Protein AF-0000000069440599 (afdb_homodimer)

pLDDT: mean 82.67, std 17.19, range [22.89, 97.19]

Solvent-accessible surface area (backbone atoms only — not comparable to full-atom values): 18060 Å² total; per-residue (Å²): 133,60,64,59,27,26,27,23,30,23,50,52,19,44,49,53,50,48,45,65,25,46,67,61,29,49,51,45,32,55,75,66,57,47,86,89,43,70,44,58,6,48,55,85,87,38,73,23,17,36,31,32,67,44,73,49,61,69,38,61,41,75,77,35,63,69,60,39,36,54,50,41,45,76,71,72,51,61,52,43,79,41,75,41,57,35,65,70,57,50,51,51,49,36,57,49,12,61,73,53,84,70,44,38,71,57,96,90,38,74,52,89,33,58,44,77,41,63,70,41,82,62,44,80,44,71,46,54,39,94,60,22,54,60,53,46,51,51,29,29,52,71,48,64,48,58,60,80,33,45,60,62,58,30,38,64,50,58,52,73,76,62,63,89,112,133,58,64,59,29,26,25,20,31,24,50,53,18,43,50,52,49,48,46,66,26,46,66,63,30,50,52,44,32,56,76,67,56,47,88,90,43,72,45,59,4,49,56,86,87,37,73,23,18,35,31,35,70,44,74,50,60,68,39,61,40,76,77,35,64,70,60,39,36,53,50,41,47,75,73,72,51,62,52,44,78,42,76,40,56,34,65,70,56,50,52,51,47,38,57,50,13,61,72,53,84,68,44,38,72,56,96,92,36,74,51,86,34,58,43,76,40,62,69,41,81,62,44,79,43,71,46,53,40,95,59,22,55,59,53,46,51,51,29,30,52,72,50,62,47,62,60,81,34,44,59,63,60,30,37,65,48,57,55,78,76,64,68,90,115

Secondary structure (DSSP, 8-state):
--HHHHHHHHHHHHHHHHGGGHHHHHHHHHHHPPTT-EEEEEETTEEEEEEEEE-PPEEEEES-HHHHHHHHHHHT--EEEEEEE-HHHHHHHHHHHHHTTT--EETTEE-TTEEEEESS--EEEEEE-TTHHHHHHHHHHTT----SS-HHHHHHHHHTTSS--/--HHHHHHHHHHHHHHHHGGGHHHHHHHHHHHPPTT-EEEEEETTEEEEEEEEE-PPEEEEES-HHHHHHHHHHHT--EEEEEEE-HHHHHHHHHHHHHTTT--EETTEE-TTEEEEESS--EEEEEE-TTHHHHHHHHHHTT----SS-HHHHHHHHGGGS---

Foldseek 3Di:
DDLLVVLVLLLVLLVVLVCPCVVVVVVVCVVVADAPDWDFDDDPRHTDDIDHDDDDDDDDDDPDPVVVQVVCCVPPNPDDDDDDDDPVVVVVQVVVCVVVVNFGDDPRDTDPPDGDDDPDDDDDDRDHDPCSNVVSVVCVVVVLDDSVVDSVVSSVSPPPVPPPD/DDLLVVLVLLLVLLVVLVCPCVVVVVVVCVVVADAPDWDFDDDPRHTDDIDHDDDDDDDDDDPDPVVVQVVCCVPPNPDDDDDDDDPVVVVVQVVVCVVVVNFGDDPRDTDPPDGDDDPDDDDDDRDHDPCSNVVSVVCVVVVLDDSVVDSVVSSVSPPPPPPPD

Radius of gyration: 27.77 Å; Cα contacts (8 Å, |Δi|>4): 603; chains: 2; bounding box: 61×72×43 Å

Sequence (330 aa):
MSETARAAVAYLAALNVLGKAAPAAKEAVKAELVQGDGLAGFIDGHKVGTATWVTSNRVATVADEAGFVQWVKDHCGETEIVEVVREAFRKHLLVNALEQDGQVWLRGEVCPYVVFEQLKEPYVKITPTKDAAEIVSNALASGRLSLDGTVKALESNIIDAEVESMSETARAAVAYLAALNVLGKAAPAAKEAVKAELVQGDGLAGFIDGHKVGTATWVTSNRVATVADEAGFVQWVKDHCGETEIVEVVREAFRKHLLVNALEQDGQVWLRGEVCPYVVFEQLKEPYVKITPTKDAAEIVSNALASGRLSLDGTVKALESNIIDAEVES

Organism: Mycobacteroides abscessus (strain ATCC 19977 / DSM 44196 / CCUG 20993 / CIP 104536 / JCM 13569 / NCTC 13031 / TMC 1543 / L948) (NCBI:txid561007)

Structure (mmCIF, N/CA/C/O backbone):
data_AF-0000000069440599-model_v1
#
loop_
_entity.id
_entity.type
_entity.pdbx_description
1 polymer 'Uncharacterized protein'
#
loop_
_atom_site.group_PDB
_atom_site.id
_atom_site.type_symbol
_atom_site.label_atom_id
_atom_site.label_alt_id
_atom_site.label_comp_id
_atom_site.label_asym_id
_atom_site.label_entity_id
_atom_site.label_seq_id
_atom_site.pdbx_PDB_ins_code
_atom_site.Cartn_x
_atom_site.Cartn_y
_atom_site.Cartn_z
_atom_site.occupancy
_atom_site.B_iso_or_equiv
_atom_site.auth_seq_id
_atom_site.auth_comp_id
_atom_site.auth_asym_id
_atom_site.auth_atom_id
_atom_site.pdbx_PDB_model_num
ATOM 1 N N . MET A 1 1 ? -27.188 10.953 11.188 1 55.91 1 MET A N 1
ATOM 2 C CA . MET A 1 1 ? -25.797 10.969 10.727 1 55.91 1 MET A CA 1
ATOM 3 C C . MET A 1 1 ? -24.922 11.75 11.695 1 55.91 1 MET A C 1
ATOM 5 O O . MET A 1 1 ? -25.281 12.859 12.109 1 55.91 1 MET A O 1
ATOM 9 N N . SER A 1 2 ? -23.922 11.008 12.305 1 74.75 2 SER A N 1
ATOM 10 C CA . SER A 1 2 ? -23.281 11.508 13.516 1 74.75 2 SER A CA 1
ATOM 11 C C . SER A 1 2 ? -22.297 12.641 13.203 1 74.75 2 SER A C 1
ATOM 13 O O . SER A 1 2 ? -21.703 12.664 12.125 1 74.75 2 SER A O 1
ATOM 15 N N . GLU A 1 3 ? -22.531 13.75 13.828 1 79.12 3 GLU A N 1
ATOM 16 C CA . GLU A 1 3 ? -21.609 14.883 13.797 1 79.12 3 GLU A CA 1
ATOM 17 C C . GLU A 1 3 ? -20.156 14.414 13.867 1 79.12 3 GLU A C 1
ATOM 19 O O . GLU A 1 3 ? -19.281 15.008 13.25 1 79.12 3 GLU A O 1
ATOM 24 N N . THR A 1 4 ? -20.062 13.305 14.453 1 81.31 4 THR A N 1
ATOM 25 C CA . THR A 1 4 ? -18.734 12.734 14.602 1 81.31 4 THR A CA 1
ATOM 26 C C . THR A 1 4 ? -18.203 12.258 13.258 1 81.31 4 THR A C 1
ATOM 28 O O . THR A 1 4 ? -17.031 12.492 12.93 1 81.31 4 THR A O 1
ATOM 31 N N . ALA A 1 5 ? -19.016 11.703 12.484 1 86.81 5 ALA A N 1
ATOM 32 C CA . ALA A 1 5 ? -18.578 11.195 11.188 1 86.81 5 ALA A CA 1
ATOM 33 C C . ALA A 1 5 ? -18.281 12.328 10.219 1 86.81 5 ALA A C 1
ATOM 35 O O . ALA A 1 5 ? -17.328 12.25 9.43 1 86.81 5 ALA A O 1
ATOM 36 N N . ARG A 1 6 ? -19 13.352 10.297 1 86.81 6 ARG A N 1
ATOM 37 C CA . ARG A 1 6 ? -18.766 14.5 9.43 1 86.81 6 ARG A CA 1
ATOM 38 C C . ARG A 1 6 ? -17.453 15.203 9.789 1 86.81 6 ARG A C 1
ATOM 40 O O . ARG A 1 6 ? -16.734 15.672 8.914 1 86.81 6 ARG A O 1
ATOM 47 N N . ALA A 1 7 ? -17.203 15.242 11.039 1 87.19 7 ALA A N 1
ATOM 48 C CA . ALA A 1 7 ? -15.945 15.812 11.5 1 87.19 7 ALA A CA 1
ATOM 49 C C . ALA A 1 7 ? -14.758 14.961 11.047 1 87.19 7 ALA A C 1
ATOM 51 O O . ALA A 1 7 ? -13.703 15.492 10.695 1 87.19 7 ALA A O 1
ATOM 52 N N . ALA A 1 8 ? -15.047 13.688 11.047 1 88.75 8 ALA A N 1
ATOM 53 C CA . ALA A 1 8 ? -14 12.781 10.594 1 88.75 8 ALA A CA 1
ATOM 54 C C . ALA A 1 8 ? -13.703 12.977 9.109 1 88.75 8 ALA A C 1
ATOM 56 O O . ALA A 1 8 ? -12.547 12.945 8.695 1 88.75 8 ALA A O 1
ATOM 57 N N . VAL A 1 9 ? -14.719 13.211 8.328 1 90.56 9 VAL A N 1
ATOM 58 C CA . VAL A 1 9 ? -14.523 13.461 6.902 1 90.56 9 VAL A CA 1
ATOM 59 C C . VAL A 1 9 ? -13.727 14.75 6.707 1 90.56 9 VAL A C 1
ATOM 61 O O . VAL A 1 9 ? -12.812 14.805 5.883 1 90.56 9 VAL A O 1
ATOM 64 N N . ALA A 1 10 ? -14.047 15.75 7.453 1 89.88 10 ALA A N 1
ATOM 65 C CA . ALA A 1 10 ? -13.336 17.031 7.367 1 89.88 10 ALA A CA 1
ATOM 66 C C . ALA A 1 10 ? -11.859 16.859 7.73 1 89.88 10 ALA A C 1
ATOM 68 O O . ALA A 1 10 ? -10.984 17.406 7.062 1 89.88 10 ALA A O 1
ATOM 69 N N . TYR A 1 11 ? -11.617 16.109 8.742 1 87.25 11 TYR A N 1
ATOM 70 C CA . TYR A 1 11 ? -10.258 15.805 9.188 1 87.25 11 TYR A CA 1
ATOM 71 C C . TYR A 1 11 ? -9.477 15.094 8.094 1 87.25 11 TYR A C 1
ATOM 73 O O . TYR A 1 11 ? -8.367 15.508 7.742 1 87.25 11 TYR A O 1
ATOM 81 N N . LEU A 1 12 ? -10.07 14.094 7.52 1 91.62 12 LEU A N 1
ATOM 82 C CA . LEU A 1 12 ? -9.398 13.297 6.5 1 91.62 12 LEU A CA 1
ATOM 83 C C . LEU A 1 12 ? -9.172 14.117 5.23 1 91.62 12 LEU A C 1
ATOM 85 O O . LEU A 1 12 ? -8.133 13.992 4.582 1 91.62 12 LEU A O 1
ATOM 89 N N . ALA A 1 13 ? -10.102 14.93 4.891 1 91.31 13 ALA A N 1
ATOM 90 C CA . ALA A 1 13 ? -9.938 15.82 3.744 1 91.31 13 ALA A CA 1
ATOM 91 C C . ALA A 1 13 ? -8.797 16.812 3.982 1 91.31 13 ALA A C 1
ATOM 93 O O . ALA A 1 13 ? -8.008 17.094 3.076 1 91.31 13 ALA A O 1
ATOM 94 N N . ALA A 1 14 ? -8.727 17.297 5.184 1 88 14 ALA A N 1
ATOM 95 C CA . ALA A 1 14 ? -7.645 18.219 5.539 1 88 14 ALA A CA 1
ATOM 96 C C . ALA A 1 14 ? -6.289 17.531 5.418 1 88 14 ALA A C 1
ATOM 98 O O . ALA A 1 14 ? -5.34 18.109 4.883 1 88 14 ALA A O 1
ATOM 99 N N . LEU A 1 15 ? -6.219 16.328 5.887 1 89.12 15 LEU A N 1
ATOM 100 C CA . LEU A 1 15 ? -4.969 15.578 5.781 1 89.12 15 LEU A CA 1
ATOM 101 C C . LEU A 1 15 ? -4.574 15.383 4.324 1 89.12 15 LEU A C 1
ATOM 103 O O . LEU A 1 15 ? -3.395 15.484 3.977 1 89.12 15 LEU A O 1
ATOM 107 N N . ASN A 1 16 ? -5.574 15.094 3.51 1 91.19 16 ASN A N 1
ATOM 108 C CA . ASN A 1 16 ? -5.297 14.93 2.088 1 91.19 16 ASN A CA 1
ATOM 109 C C . ASN A 1 16 ? -4.711 16.203 1.479 1 91.19 16 ASN A C 1
ATOM 111 O O . ASN A 1 16 ? -3.748 16.141 0.71 1 91.19 16 ASN A O 1
ATOM 115 N N . VAL A 1 17 ? -5.25 17.25 1.81 1 88.19 17 VAL A N 1
ATOM 116 C CA . VAL A 1 17 ? -4.801 18.516 1.253 1 88.19 17 VAL A CA 1
ATOM 117 C C . VAL A 1 17 ? -3.402 18.844 1.772 1 88.19 17 VAL A C 1
ATOM 119 O O . VAL A 1 17 ? -2.535 19.281 1.01 1 88.19 17 VAL A O 1
ATOM 122 N N . LEU A 1 18 ? -3.182 18.641 3.047 1 86.56 18 LEU A N 1
ATOM 123 C CA . LEU A 1 18 ? -1.891 18.938 3.658 1 86.56 18 LEU A CA 1
ATOM 124 C C . LEU A 1 18 ? -0.807 18 3.125 1 86.56 18 LEU A C 1
ATOM 126 O O . LEU A 1 18 ? 0.366 18.391 3.062 1 86.56 18 LEU A O 1
ATOM 130 N N . GLY A 1 19 ? -1.213 16.828 2.748 1 89.12 19 GLY A N 1
ATOM 131 C CA . GLY A 1 19 ? -0.259 15.82 2.311 1 89.12 19 GLY A CA 1
ATOM 132 C C . GLY A 1 19 ? 0.054 15.898 0.829 1 89.12 19 GLY A C 1
ATOM 133 O O . GLY A 1 19 ? 0.819 15.086 0.307 1 89.12 19 GLY A O 1
ATOM 134 N N . LYS A 1 20 ? -0.425 16.812 0.144 1 87.19 20 LYS A N 1
ATOM 135 C CA . LYS A 1 20 ? -0.265 16.891 -1.305 1 87.19 20 LYS A CA 1
ATOM 136 C C . LYS A 1 20 ? 1.204 17.047 -1.687 1 87.19 20 LYS A C 1
ATOM 138 O O . LYS A 1 20 ? 1.64 16.547 -2.723 1 87.19 20 LYS A O 1
ATOM 143 N N . ALA A 1 21 ? 1.979 17.656 -0.859 1 85.12 21 ALA A N 1
ATOM 144 C CA . ALA A 1 21 ? 3.383 17.922 -1.166 1 85.12 21 ALA A CA 1
ATOM 145 C C . ALA A 1 21 ? 4.281 16.812 -0.655 1 85.12 21 ALA A C 1
ATOM 147 O O . ALA A 1 21 ? 5.5 16.859 -0.813 1 85.12 21 ALA A O 1
ATOM 148 N N . ALA A 1 22 ? 3.676 15.828 -0.021 1 90.31 22 ALA A N 1
ATOM 149 C CA . ALA A 1 22 ? 4.465 14.789 0.635 1 90.31 22 ALA A CA 1
ATOM 150 C C . ALA A 1 22 ? 5.348 14.055 -0.369 1 90.31 22 ALA A C 1
ATOM 152 O O . ALA A 1 22 ? 6.523 13.805 -0.104 1 90.31 22 ALA A O 1
ATOM 153 N N . PRO A 1 23 ? 4.875 13.742 -1.583 1 89.94 23 PRO A N 1
ATOM 154 C CA . PRO A 1 23 ? 5.746 13.062 -2.537 1 89.94 23 PRO A CA 1
ATOM 155 C C . PRO A 1 23 ? 6.969 13.891 -2.92 1 89.94 23 PRO A C 1
ATOM 157 O O . PRO A 1 23 ? 8.086 13.367 -2.973 1 89.94 23 PRO A O 1
ATOM 160 N N . ALA A 1 24 ? 6.785 15.117 -3.172 1 88.31 24 ALA A N 1
ATOM 161 C CA . ALA A 1 24 ? 7.91 16 -3.498 1 88.31 24 ALA A CA 1
ATOM 162 C C . ALA A 1 24 ? 8.867 16.125 -2.316 1 88.31 24 ALA A C 1
ATOM 164 O O . ALA A 1 24 ? 10.086 16.172 -2.5 1 88.31 24 ALA A O 1
ATOM 165 N N . ALA A 1 25 ? 8.266 16.188 -1.115 1 89.38 25 ALA A N 1
ATOM 166 C CA . ALA A 1 25 ? 9.094 16.266 0.089 1 89.38 25 ALA A CA 1
ATOM 167 C C . ALA A 1 25 ? 9.945 15.008 0.253 1 89.38 25 ALA A C 1
ATOM 169 O O . ALA A 1 25 ? 11.125 15.094 0.605 1 89.38 25 ALA A O 1
ATOM 170 N N . LYS A 1 26 ? 9.359 13.891 0.019 1 92.38 26 LYS A N 1
ATOM 171 C CA . LYS A 1 26 ? 10.102 12.641 0.136 1 92.38 26 LYS A CA 1
ATOM 172 C C . LYS A 1 26 ? 11.242 12.586 -0.876 1 92.38 26 LYS A C 1
ATOM 174 O O . LYS A 1 26 ? 12.336 12.102 -0.563 1 92.38 26 LYS A O 1
ATOM 179 N N . GLU A 1 27 ? 10.992 13.086 -2.051 1 91.31 27 GLU A N 1
ATOM 180 C CA . GLU A 1 27 ? 12.039 13.117 -3.064 1 91.31 27 GLU A CA 1
ATOM 181 C C . GLU A 1 27 ? 13.203 14.008 -2.627 1 91.31 27 GLU A C 1
ATOM 183 O O . GLU A 1 27 ? 14.367 13.672 -2.863 1 91.31 27 GLU A O 1
ATOM 188 N N . ALA A 1 28 ? 12.836 15.141 -2.068 1 88.06 28 ALA A N 1
ATOM 189 C CA . ALA A 1 28 ? 13.867 16.062 -1.586 1 88.06 28 ALA A CA 1
ATOM 190 C C . ALA A 1 28 ? 14.711 15.406 -0.496 1 88.06 28 ALA A C 1
ATOM 192 O O . ALA A 1 28 ? 15.938 15.578 -0.465 1 88.06 28 ALA A O 1
ATOM 193 N N . VAL A 1 29 ? 14.102 14.672 0.396 1 91.12 29 VAL A N 1
ATOM 194 C CA . VAL A 1 29 ? 14.812 13.992 1.469 1 91.12 29 VAL A CA 1
ATOM 195 C C . VAL A 1 29 ? 15.695 12.891 0.881 1 91.12 29 VAL A C 1
ATOM 197 O O . VAL A 1 29 ? 16.875 12.766 1.242 1 91.12 29 VAL A O 1
ATOM 200 N N . LYS A 1 30 ? 15.102 12.156 0.015 1 91.19 30 LYS A N 1
ATOM 201 C CA . LYS A 1 30 ? 15.82 11.055 -0.621 1 91.19 30 LYS A CA 1
ATOM 202 C C . LYS A 1 30 ? 17.109 11.547 -1.283 1 91.19 30 LYS A C 1
ATOM 204 O O . LYS A 1 30 ? 18.141 10.883 -1.208 1 91.19 30 LYS A O 1
ATOM 209 N N . ALA A 1 31 ? 17.031 12.711 -1.941 1 89.56 31 ALA A N 1
ATOM 210 C CA . ALA A 1 31 ? 18.172 13.266 -2.68 1 89.56 31 ALA A CA 1
ATOM 211 C C . ALA A 1 31 ? 19.328 13.578 -1.743 1 89.56 31 ALA A C 1
ATOM 213 O O . ALA A 1 31 ? 20.5 13.594 -2.164 1 89.56 31 ALA A O 1
ATOM 214 N N . GLU A 1 32 ? 18.969 13.789 -0.47 1 87.94 32 GLU A N 1
ATOM 215 C CA . GLU A 1 32 ? 20 14.227 0.466 1 87.94 32 GLU A CA 1
ATOM 216 C C . GLU A 1 32 ? 20.391 13.109 1.42 1 87.94 32 GLU A C 1
ATOM 218 O O . GLU A 1 32 ? 21.453 13.164 2.043 1 87.94 32 GLU A O 1
ATOM 223 N N . LEU A 1 33 ? 19.516 12.125 1.483 1 86.88 33 LEU A N 1
ATOM 224 C CA . LEU A 1 33 ? 19.766 11.07 2.461 1 86.88 33 LEU A CA 1
ATOM 225 C C . LEU A 1 33 ? 20.906 10.172 2.021 1 86.88 33 LEU A C 1
ATOM 227 O O . LEU A 1 33 ? 20.984 9.781 0.854 1 86.88 33 LEU A O 1
ATOM 231 N N . VAL A 1 34 ? 21.875 10.109 2.869 1 72.06 34 VAL A N 1
ATOM 232 C CA . VAL A 1 34 ? 22.984 9.188 2.666 1 72.06 34 VAL A CA 1
ATOM 233 C C . VAL A 1 34 ? 22.719 7.875 3.396 1 72.06 34 VAL A C 1
ATOM 235 O O . VAL A 1 34 ? 22.25 7.879 4.539 1 72.06 34 VAL A O 1
ATOM 238 N N . GLN A 1 35 ? 22.844 6.762 2.604 1 71.5 35 GLN A N 1
ATOM 239 C CA . GLN A 1 35 ? 22.609 5.465 3.221 1 71.5 35 GLN A CA 1
ATOM 240 C C . GLN A 1 35 ? 23.359 5.336 4.539 1 71.5 35 GLN A C 1
ATOM 242 O O . GLN A 1 35 ? 24.562 5.633 4.609 1 71.5 35 GLN A O 1
ATOM 247 N N . GLY A 1 36 ? 22.672 4.98 5.59 1 74.19 36 GLY A N 1
ATOM 248 C CA . GLY A 1 36 ? 23.25 4.766 6.91 1 74.19 36 GLY A CA 1
ATOM 249 C C . GLY A 1 36 ? 23.125 5.973 7.82 1 74.19 36 GLY A C 1
ATOM 250 O O . GLY A 1 36 ? 23.25 5.855 9.039 1 74.19 36 GLY A O 1
ATOM 251 N N . ASP A 1 37 ? 22.844 7.102 7.148 1 82.19 37 ASP A N 1
ATOM 252 C CA . ASP A 1 37 ? 22.719 8.297 7.973 1 82.19 37 ASP A CA 1
ATOM 253 C C . ASP A 1 37 ? 21.266 8.719 8.133 1 82.19 37 ASP A C 1
ATOM 255 O O . ASP A 1 37 ? 20.375 8.109 7.539 1 82.19 37 ASP A O 1
ATOM 259 N N . GLY A 1 38 ? 21.016 9.523 9.141 1 92 38 GLY A N 1
ATOM 260 C CA . GLY A 1 38 ? 19.719 10.141 9.367 1 92 38 GLY A CA 1
ATOM 261 C C . GLY A 1 38 ? 19.734 11.641 9.148 1 92 38 GLY A C 1
ATOM 262 O O . GLY A 1 38 ? 20.781 12.281 9.234 1 92 38 GLY A O 1
ATOM 263 N N . LEU A 1 39 ? 18.672 12.133 8.664 1 93.56 39 LEU A N 1
ATOM 264 C CA . LEU A 1 39 ? 18.453 13.562 8.477 1 93.56 39 LEU A CA 1
ATOM 265 C C . LEU A 1 39 ? 17.359 14.07 9.414 1 93.56 39 LEU A C 1
ATOM 267 O O . LEU A 1 39 ? 16.25 13.531 9.406 1 93.56 39 LEU A O 1
ATOM 271 N N . ALA A 1 40 ? 17.719 15 10.18 1 93.75 40 ALA A N 1
ATOM 272 C CA . ALA A 1 40 ? 16.75 15.516 11.156 1 93.75 40 ALA A CA 1
ATOM 273 C C . ALA A 1 40 ? 16 16.719 10.602 1 93.75 40 ALA A C 1
ATOM 275 O O . ALA A 1 40 ? 16.531 17.453 9.766 1 93.75 40 ALA A O 1
ATOM 276 N N . GLY A 1 41 ? 14.789 16.875 10.969 1 91.38 41 GLY A N 1
ATOM 277 C CA . GLY A 1 41 ? 13.992 18.062 10.719 1 91.38 41 GLY A CA 1
ATOM 278 C C . GLY A 1 41 ? 13.68 18.844 11.977 1 91.38 41 GLY A C 1
ATOM 279 O O . GLY A 1 41 ? 13.547 18.266 13.062 1 91.38 41 GLY A O 1
ATOM 280 N N . PHE A 1 42 ? 13.531 20.188 11.797 1 89.88 42 PHE A N 1
ATOM 281 C CA . PHE A 1 42 ? 13.344 21.062 12.953 1 89.88 42 PHE A CA 1
ATOM 282 C C . PHE A 1 42 ? 12.188 22.031 12.711 1 89.88 42 PHE A C 1
ATOM 284 O O . PHE A 1 42 ? 11.969 22.484 11.586 1 89.88 42 PHE A O 1
ATOM 291 N N . ILE A 1 43 ? 11.453 22.328 13.75 1 85.75 43 ILE A N 1
ATOM 292 C CA . ILE A 1 43 ? 10.477 23.406 13.797 1 85.75 43 ILE A CA 1
ATOM 293 C C . ILE A 1 43 ? 10.773 24.328 14.977 1 85.75 43 ILE A C 1
ATOM 295 O O . ILE A 1 43 ? 10.828 23.875 16.125 1 85.75 43 ILE A O 1
ATOM 299 N N . ASP A 1 44 ? 11 25.547 14.672 1 81.62 44 ASP A N 1
ATOM 300 C CA . ASP A 1 44 ? 11.32 26.547 15.695 1 81.62 44 ASP A CA 1
ATOM 301 C C . ASP A 1 44 ? 12.492 26.094 16.562 1 81.62 44 ASP A C 1
ATOM 303 O O . ASP A 1 44 ? 12.438 26.172 17.781 1 81.62 44 ASP A O 1
ATOM 307 N N . GLY A 1 45 ? 13.469 25.484 15.906 1 84.44 45 GLY A N 1
ATOM 308 C CA . GLY A 1 45 ? 14.703 25.094 16.562 1 84.44 45 GLY A CA 1
ATOM 309 C C . GLY A 1 45 ? 14.602 23.781 17.312 1 84.44 45 GLY A C 1
ATOM 310 O O . GLY A 1 45 ? 15.594 23.297 17.859 1 84.44 45 GLY A O 1
ATOM 311 N N . HIS A 1 46 ? 13.43 23.141 17.344 1 91.69 46 HIS A N 1
ATOM 312 C CA . HIS A 1 46 ? 13.25 21.875 18.031 1 91.69 46 HIS A CA 1
ATOM 313 C C . HIS A 1 46 ? 13.188 20.719 17.031 1 91.69 46 HIS A C 1
ATOM 315 O O . HIS A 1 46 ? 12.5 20.812 16 1 91.69 46 HIS A O 1
ATOM 321 N N . LYS A 1 47 ? 13.867 19.703 17.328 1 93.88 47 LYS A N 1
ATOM 322 C CA . LYS A 1 47 ? 13.812 18.516 16.484 1 93.88 47 LYS A CA 1
ATOM 323 C C . LYS A 1 47 ? 12.422 17.891 16.516 1 93.88 47 LYS A C 1
ATOM 325 O O . LYS A 1 47 ? 11.859 17.672 17.594 1 93.88 47 LYS A O 1
ATOM 330 N N . VAL A 1 48 ? 11.891 17.547 15.352 1 93.75 48 VAL A N 1
ATOM 331 C CA . VAL A 1 48 ? 10.531 17.016 15.312 1 93.75 48 VAL A CA 1
ATOM 332 C C . VAL A 1 48 ? 10.539 15.617 14.695 1 93.75 48 VAL A C 1
ATOM 334 O O . VAL A 1 48 ? 9.562 14.875 14.812 1 93.75 48 VAL A O 1
ATOM 337 N N . GLY A 1 49 ? 11.656 15.211 14.055 1 95.94 49 GLY A N 1
ATOM 338 C CA . GLY A 1 49 ? 11.719 13.875 13.484 1 95.94 49 GLY A CA 1
ATOM 339 C C . GLY A 1 49 ? 13.008 13.602 12.734 1 95.94 49 GLY A C 1
ATOM 340 O O . GLY A 1 49 ? 13.852 14.492 12.602 1 95.94 49 GLY A O 1
ATOM 341 N N . THR A 1 50 ? 13.156 12.406 12.297 1 96.56 50 THR A N 1
ATOM 342 C CA . THR A 1 50 ? 14.312 11.961 11.531 1 96.56 50 THR A CA 1
ATOM 343 C C . THR A 1 50 ? 13.883 11.125 10.328 1 96.56 50 THR A C 1
ATOM 345 O O . THR A 1 50 ? 12.922 10.352 10.422 1 96.56 50 THR A O 1
ATOM 348 N N . ALA A 1 51 ? 14.586 11.32 9.297 1 96.12 51 ALA A N 1
ATOM 349 C CA . ALA A 1 51 ? 14.414 10.5 8.094 1 96.12 51 ALA A CA 1
ATOM 350 C C . ALA A 1 51 ? 15.57 9.523 7.93 1 96.12 51 ALA A C 1
ATOM 352 O O . ALA A 1 51 ? 16.734 9.883 8.164 1 96.12 51 ALA A O 1
ATOM 353 N N . THR A 1 52 ? 15.266 8.344 7.625 1 95.19 52 THR A N 1
ATOM 354 C CA . THR A 1 52 ? 16.266 7.332 7.297 1 95.19 52 THR A CA 1
ATOM 355 C C . THR A 1 52 ? 15.891 6.594 6.012 1 95.19 52 THR A C 1
ATOM 357 O O . THR A 1 52 ? 14.734 6.641 5.578 1 95.19 52 THR A O 1
ATOM 360 N N . TRP A 1 53 ? 16.906 6.09 5.457 1 91.5 53 TRP A N 1
ATOM 361 C CA . TRP A 1 53 ? 16.719 5.266 4.27 1 91.5 53 TRP A CA 1
ATOM 362 C C . TRP A 1 53 ? 16.609 3.791 4.641 1 91.5 53 TRP A C 1
ATOM 364 O O . TRP A 1 53 ? 17.484 3.238 5.301 1 91.5 53 TRP A O 1
ATOM 374 N N . VAL A 1 54 ? 15.414 3.217 4.258 1 89.56 54 VAL A N 1
ATOM 375 C CA . VAL A 1 54 ? 15.164 1.82 4.602 1 89.56 54 VAL A CA 1
ATOM 376 C C . VAL A 1 54 ? 15.227 0.958 3.344 1 89.56 54 VAL A C 1
ATOM 378 O O . VAL A 1 54 ? 14.586 1.271 2.336 1 89.56 54 VAL A O 1
ATOM 381 N N . THR A 1 55 ? 16.016 0.005 3.354 1 86.94 55 THR A N 1
ATOM 382 C CA . THR A 1 55 ? 16.094 -0.963 2.266 1 86.94 55 THR A CA 1
ATOM 383 C C . THR A 1 55 ? 15.531 -2.312 2.697 1 86.94 55 THR A C 1
ATOM 385 O O . THR A 1 55 ? 15.383 -2.576 3.893 1 86.94 55 THR A O 1
ATOM 388 N N . SER A 1 56 ? 14.953 -3.023 1.842 1 84.94 56 SER A N 1
ATOM 389 C CA . SER A 1 56 ? 14.398 -4.34 2.141 1 84.94 56 SER A CA 1
ATOM 390 C C . SER A 1 56 ? 15.391 -5.449 1.788 1 84.94 56 SER A C 1
ATOM 392 O O . SER A 1 56 ? 16.422 -5.188 1.176 1 84.94 56 SER A O 1
ATOM 394 N N . ASN A 1 57 ? 15.133 -6.57 2.371 1 80.25 57 ASN A N 1
ATOM 395 C CA . ASN A 1 57 ? 15.938 -7.742 2.033 1 80.25 57 ASN A CA 1
ATOM 396 C C . ASN A 1 57 ? 15.828 -8.086 0.55 1 80.25 57 ASN A C 1
ATOM 398 O O . ASN A 1 57 ? 14.852 -7.727 -0.106 1 80.25 57 ASN A O 1
ATOM 402 N N . ARG A 1 58 ? 16.891 -8.586 0.035 1 84.12 58 ARG A N 1
ATOM 403 C CA . ARG A 1 58 ? 16.875 -9.125 -1.319 1 84.12 58 ARG A CA 1
ATOM 404 C C . ARG A 1 58 ? 16.188 -10.492 -1.353 1 84.12 58 ARG A C 1
ATOM 406 O O . ARG A 1 58 ? 16.281 -11.258 -0.388 1 84.12 58 ARG A O 1
ATOM 413 N N . VAL A 1 59 ? 15.523 -10.742 -2.414 1 86.44 59 VAL A N 1
ATOM 414 C CA . VAL A 1 59 ? 14.914 -12.055 -2.621 1 86.44 59 VAL A CA 1
ATOM 415 C C . VAL A 1 59 ? 15.375 -12.633 -3.957 1 86.44 59 VAL A C 1
ATOM 417 O O . VAL A 1 59 ? 15.688 -11.883 -4.891 1 86.44 59 VAL A O 1
ATOM 420 N N . ALA A 1 60 ? 15.508 -13.961 -4.004 1 90.06 60 ALA A N 1
ATOM 421 C CA . ALA A 1 60 ? 15.828 -14.688 -5.23 1 90.06 60 ALA A CA 1
ATOM 422 C C . ALA A 1 60 ? 14.555 -15.07 -5.988 1 90.06 60 ALA A C 1
ATOM 424 O O . ALA A 1 60 ? 13.617 -15.625 -5.402 1 90.06 60 ALA A O 1
ATOM 425 N N . THR A 1 61 ? 14.539 -14.75 -7.27 1 91.19 61 THR A N 1
ATOM 426 C CA . THR A 1 61 ? 13.398 -15.102 -8.102 1 91.19 61 THR A CA 1
ATOM 427 C C . THR A 1 61 ? 13.859 -15.742 -9.406 1 91.19 61 THR A C 1
ATOM 429 O O . THR A 1 61 ? 14.922 -15.398 -9.93 1 91.19 61 THR A O 1
ATOM 432 N N . VAL A 1 62 ? 12.953 -16.688 -9.859 1 94.25 62 VAL A N 1
ATOM 433 C CA . VAL A 1 62 ? 13.242 -17.328 -11.148 1 94.25 62 VAL A CA 1
ATOM 434 C C . VAL A 1 62 ? 12.75 -16.438 -12.281 1 94.25 62 VAL A C 1
ATOM 436 O O . VAL A 1 62 ? 11.547 -16.172 -12.398 1 94.25 62 VAL A O 1
ATOM 439 N N . ALA A 1 63 ? 13.688 -15.977 -13.203 1 94.56 63 ALA A N 1
ATOM 440 C CA . ALA A 1 63 ? 13.352 -15.07 -14.297 1 94.56 63 ALA A CA 1
ATOM 441 C C . ALA A 1 63 ? 12.883 -15.844 -15.531 1 94.56 63 ALA A C 1
ATOM 443 O O . ALA A 1 63 ? 12.117 -15.32 -16.344 1 94.56 63 ALA A O 1
ATOM 444 N N . ASP A 1 64 ? 13.367 -17.031 -15.711 1 96.38 64 ASP A N 1
ATOM 445 C CA . ASP A 1 64 ? 13.031 -17.906 -16.828 1 96.38 64 ASP A CA 1
ATOM 446 C C . ASP A 1 64 ? 12.734 -19.328 -16.344 1 96.38 64 ASP A C 1
ATOM 448 O O . ASP A 1 64 ? 13.648 -20.141 -16.188 1 96.38 64 ASP A O 1
ATOM 452 N N . GLU A 1 65 ? 11.438 -19.578 -16.234 1 95.69 65 GLU A N 1
ATOM 453 C CA . GLU A 1 65 ? 11 -20.828 -15.633 1 95.69 65 GLU A CA 1
ATOM 454 C C . GLU A 1 65 ? 11.391 -22.016 -16.5 1 95.69 65 GLU A C 1
ATOM 456 O O . GLU A 1 65 ? 11.867 -23.031 -15.984 1 95.69 65 GLU A O 1
ATOM 461 N N . ALA A 1 66 ? 11.18 -21.891 -17.797 1 95.94 66 ALA A N 1
ATOM 462 C CA . ALA A 1 66 ? 11.508 -23 -18.703 1 95.94 66 ALA A CA 1
ATOM 463 C C . ALA A 1 66 ? 12.992 -23.328 -18.656 1 95.94 66 ALA A C 1
ATOM 465 O O . ALA A 1 66 ? 13.383 -24.484 -18.547 1 95.94 66 ALA A O 1
ATOM 466 N N . GLY A 1 67 ? 13.766 -22.219 -18.766 1 96.38 67 GLY A N 1
ATOM 467 C CA . GLY A 1 67 ? 15.211 -22.406 -18.672 1 96.38 67 GLY A CA 1
ATOM 468 C C . GLY A 1 67 ? 15.641 -23 -17.344 1 96.38 67 GLY A C 1
ATOM 469 O O . GLY A 1 67 ? 16.516 -23.859 -17.297 1 96.38 67 GLY A O 1
ATOM 470 N N . PHE A 1 68 ? 14.977 -22.531 -16.266 1 96.44 68 PHE A N 1
ATOM 471 C CA . PHE A 1 68 ? 15.289 -23 -14.922 1 96.44 68 PHE A CA 1
ATOM 472 C C . PHE A 1 68 ? 14.977 -24.484 -14.773 1 96.44 68 PHE A C 1
ATOM 474 O O . PHE A 1 68 ? 15.797 -25.25 -14.273 1 96.44 68 PHE A O 1
ATOM 481 N N . VAL A 1 69 ? 13.883 -24.953 -15.195 1 97.19 69 VAL A N 1
ATOM 482 C CA . VAL A 1 69 ? 13.477 -26.359 -15.117 1 97.19 69 VAL A CA 1
ATOM 483 C C . VAL A 1 69 ? 14.469 -27.219 -15.898 1 97.19 69 VAL A C 1
ATOM 485 O O . VAL A 1 69 ? 14.945 -28.234 -15.391 1 97.19 69 VAL A O 1
ATOM 488 N N . GLN A 1 70 ? 14.828 -26.828 -17.203 1 96.69 70 GLN A N 1
ATOM 489 C CA . GLN A 1 70 ? 15.773 -27.578 -18.016 1 96.69 70 GLN A CA 1
ATOM 490 C C . GLN A 1 70 ? 17.141 -27.672 -17.328 1 96.69 70 GLN A C 1
ATOM 492 O O . GLN A 1 70 ? 17.766 -28.734 -17.328 1 96.69 70 GLN A O 1
ATOM 497 N N . TRP A 1 71 ? 17.516 -26.547 -16.766 1 95.75 71 TRP A N 1
ATOM 498 C CA . TRP A 1 71 ? 18.812 -26.5 -16.078 1 95.75 71 TRP A CA 1
ATOM 499 C C . TRP A 1 71 ? 18.828 -27.453 -14.898 1 95.75 71 TRP A C 1
ATOM 501 O O . TRP A 1 71 ? 19.797 -28.203 -14.719 1 95.75 71 TRP A O 1
ATOM 511 N N . VAL A 1 72 ? 17.844 -27.5 -14.07 1 95.56 72 VAL A N 1
ATOM 512 C CA . VAL A 1 72 ? 17.766 -28.391 -12.914 1 95.56 72 VAL A CA 1
ATOM 513 C C . VAL A 1 72 ? 17.734 -29.844 -13.391 1 95.56 72 VAL A C 1
ATOM 515 O O . VAL A 1 72 ? 18.406 -30.703 -12.812 1 95.56 72 VAL A O 1
ATOM 518 N N . LYS A 1 73 ? 16.953 -30.016 -14.414 1 94.69 73 LYS A N 1
ATOM 519 C CA . LYS A 1 73 ? 16.875 -31.359 -14.984 1 94.69 73 LYS A CA 1
ATOM 520 C C . LYS A 1 73 ? 18.25 -31.859 -15.414 1 94.69 73 LYS A C 1
ATOM 522 O O . LYS A 1 73 ? 18.641 -32.969 -15.094 1 94.69 73 LYS A O 1
ATOM 527 N N . ASP A 1 74 ? 18.984 -31.031 -16.078 1 94.25 74 ASP A N 1
ATOM 528 C CA . ASP A 1 74 ? 20.281 -31.391 -16.641 1 94.25 74 ASP A CA 1
ATOM 529 C C . ASP A 1 74 ? 21.312 -31.578 -15.523 1 94.25 74 ASP A C 1
ATOM 531 O O . ASP A 1 74 ? 22.266 -32.344 -15.68 1 94.25 74 ASP A O 1
ATOM 535 N N . HIS A 1 75 ? 21.141 -30.922 -14.352 1 93.38 75 HIS A N 1
ATOM 536 C CA . HIS A 1 75 ? 22.203 -30.891 -13.352 1 93.38 75 HIS A CA 1
ATOM 537 C C . HIS A 1 75 ? 21.891 -31.828 -12.195 1 93.38 75 HIS A C 1
ATOM 539 O O . HIS A 1 75 ? 22.797 -32.438 -11.617 1 93.38 75 HIS A O 1
ATOM 545 N N . CYS A 1 76 ? 20.609 -32.031 -11.742 1 90 76 CYS A N 1
ATOM 546 C CA . CYS A 1 76 ? 20.391 -32.844 -10.562 1 90 76 CYS A CA 1
ATOM 547 C C . CYS A 1 76 ? 19.094 -33.625 -10.68 1 90 76 CYS A C 1
ATOM 549 O O . CYS A 1 76 ? 18.781 -34.469 -9.828 1 90 76 CYS A O 1
ATOM 551 N N . GLY A 1 77 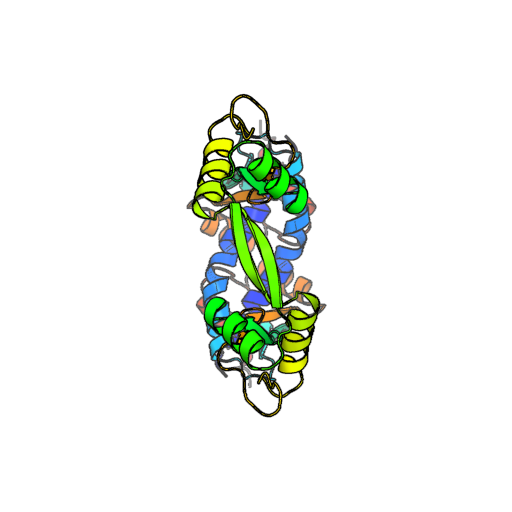? 18.266 -33.344 -11.57 1 92.56 77 GLY A N 1
ATOM 552 C CA . GLY A 1 77 ? 17.078 -34.156 -11.859 1 92.56 77 GLY A CA 1
ATOM 553 C C . GLY A 1 77 ? 15.969 -33.938 -10.844 1 92.56 77 GLY A C 1
ATOM 554 O O . GLY A 1 77 ? 15.07 -34.781 -10.727 1 92.56 77 GLY A O 1
ATOM 555 N N . GLU A 1 78 ? 16.047 -32.906 -10.016 1 95.56 78 GLU A N 1
ATOM 556 C CA . GLU A 1 78 ? 15.047 -32.594 -8.992 1 95.56 78 GLU A CA 1
ATOM 557 C C . GLU A 1 78 ? 13.812 -31.953 -9.602 1 95.56 78 GLU A C 1
ATOM 559 O O . GLU A 1 78 ? 13.477 -30.812 -9.266 1 95.56 78 GLU A O 1
ATOM 564 N N . THR A 1 79 ? 13.195 -32.625 -10.633 1 97.19 79 THR A N 1
ATOM 565 C CA . THR A 1 79 ? 11.977 -32.219 -11.297 1 97.19 79 THR A CA 1
ATOM 566 C C . THR A 1 79 ? 10.883 -33.25 -11.164 1 97.19 79 THR A C 1
ATOM 568 O O . THR A 1 79 ? 11.148 -34.406 -10.758 1 97.19 79 THR A O 1
ATOM 571 N N . GLU A 1 80 ? 9.703 -32.906 -11.312 1 97.12 80 GLU A N 1
ATOM 572 C CA . GLU A 1 80 ? 8.555 -33.812 -11.352 1 97.12 80 GLU A CA 1
ATOM 573 C C . GLU A 1 80 ? 7.586 -33.406 -12.461 1 97.12 80 GLU A C 1
ATOM 575 O O . GLU A 1 80 ? 7.617 -32.281 -12.953 1 97.12 80 GLU A O 1
ATOM 580 N N . ILE A 1 81 ? 6.855 -34.375 -12.93 1 96 81 ILE A N 1
ATOM 581 C CA . ILE A 1 81 ? 5.832 -34.156 -13.945 1 96 81 ILE A CA 1
ATOM 582 C C . ILE A 1 81 ? 4.473 -33.969 -13.273 1 96 81 ILE A C 1
ATOM 584 O O . ILE A 1 81 ? 4.039 -34.781 -12.469 1 96 81 ILE A O 1
ATOM 588 N N . VAL A 1 82 ? 3.906 -32.844 -13.523 1 95.62 82 VAL A N 1
ATOM 589 C CA . VAL A 1 82 ? 2.609 -32.531 -12.93 1 95.62 82 VAL A CA 1
ATOM 590 C C . VAL A 1 82 ? 1.594 -32.219 -14.031 1 95.62 82 VAL A C 1
ATOM 592 O O . VAL A 1 82 ? 1.962 -31.781 -15.117 1 95.62 82 VAL A O 1
ATOM 595 N N . GLU A 1 83 ? 0.392 -32.625 -13.742 1 96.56 83 GLU A N 1
ATOM 596 C CA . GLU A 1 83 ? -0.701 -32.25 -14.633 1 96.56 83 GLU A CA 1
ATOM 597 C C . GLU A 1 83 ? -1.307 -30.922 -14.219 1 96.56 83 GLU A C 1
ATOM 599 O O . GLU A 1 83 ? -1.6 -30.703 -13.039 1 96.56 83 GLU A O 1
ATOM 604 N N . VAL A 1 84 ? -1.412 -29.969 -15.188 1 96.38 84 VAL A N 1
ATOM 605 C CA . VAL A 1 84 ? -1.976 -28.656 -14.906 1 96.38 84 VAL A CA 1
ATOM 606 C C . VAL A 1 84 ? -3.059 -28.328 -15.93 1 96.38 84 VAL A C 1
ATOM 608 O O . VAL A 1 84 ? -3.102 -28.922 -17 1 96.38 84 VAL A O 1
ATOM 611 N N . VAL A 1 85 ? -4.004 -27.453 -15.523 1 96.88 85 VAL A N 1
ATOM 612 C CA . VAL A 1 85 ? -4.961 -26.906 -16.484 1 96.88 85 VAL A CA 1
ATOM 613 C C . VAL A 1 85 ? -4.254 -25.969 -17.453 1 96.88 85 VAL A C 1
ATOM 615 O O . VAL A 1 85 ? -3.443 -25.141 -17.031 1 96.88 85 VAL A O 1
ATOM 618 N N . ARG A 1 86 ? -4.559 -26.172 -18.75 1 97.06 86 ARG A N 1
ATOM 619 C CA . ARG A 1 86 ? -3.971 -25.266 -19.734 1 97.06 86 ARG A CA 1
ATOM 620 C C . ARG A 1 86 ? -4.281 -23.812 -19.406 1 97.06 86 ARG A C 1
ATOM 622 O O . ARG A 1 86 ? -5.418 -23.484 -19.062 1 97.06 86 ARG A O 1
ATOM 629 N N . GLU A 1 87 ? -3.256 -23.016 -19.531 1 95.25 87 GLU A N 1
ATOM 630 C CA . GLU A 1 87 ? -3.342 -21.641 -19.062 1 95.25 87 GLU A CA 1
ATOM 631 C C . GLU A 1 87 ? -4.465 -20.891 -19.766 1 95.25 87 GLU A C 1
ATOM 633 O O . GLU A 1 87 ? -5.242 -20.172 -19.109 1 95.25 87 GLU A O 1
ATOM 638 N N . ALA A 1 88 ? -4.559 -20.984 -21.031 1 95.38 88 ALA A N 1
ATOM 639 C CA . ALA A 1 88 ? -5.586 -20.281 -21.797 1 95.38 88 ALA A CA 1
ATOM 640 C C . ALA A 1 88 ? -6.984 -20.719 -21.359 1 95.38 88 ALA A C 1
ATOM 642 O O . ALA A 1 88 ? -7.898 -19.891 -21.281 1 95.38 88 ALA A O 1
ATOM 643 N N . PHE A 1 89 ? -7.148 -21.953 -21.125 1 95.19 89 PHE A N 1
ATOM 644 C CA . PHE A 1 89 ? -8.445 -22.484 -20.703 1 95.19 89 PHE A CA 1
ATOM 645 C C . PHE A 1 89 ? -8.805 -21.969 -19.312 1 95.19 89 PHE A C 1
ATOM 647 O O . PHE A 1 89 ? -9.938 -21.562 -19.062 1 95.19 89 PHE A O 1
ATOM 654 N N . ARG A 1 90 ? -7.836 -22 -18.391 1 94.5 90 ARG A N 1
ATOM 655 C CA . ARG A 1 90 ? -8.031 -21.469 -17.047 1 94.5 90 ARG A CA 1
ATOM 656 C C . ARG A 1 90 ? -8.492 -20.016 -17.094 1 94.5 90 ARG A C 1
ATOM 658 O O . ARG A 1 90 ? -9.484 -19.656 -16.453 1 94.5 90 ARG A O 1
ATOM 665 N N . LYS A 1 91 ? -7.766 -19.219 -17.828 1 93.5 91 LYS A N 1
ATOM 666 C CA . LYS A 1 91 ? -8.117 -17.812 -17.969 1 93.5 91 LYS A CA 1
ATOM 667 C C . LYS A 1 91 ? -9.539 -17.656 -18.516 1 93.5 91 LYS A C 1
ATOM 669 O O . LYS A 1 91 ? -10.312 -16.844 -18 1 93.5 91 LYS A O 1
ATOM 674 N N . HIS A 1 92 ? -9.805 -18.391 -19.5 1 91.12 92 HIS A N 1
ATOM 675 C CA . HIS A 1 92 ? -11.125 -18.344 -20.109 1 91.12 92 HIS A CA 1
ATOM 676 C C . HIS A 1 92 ? -12.211 -18.703 -19.109 1 91.12 92 HIS A C 1
ATOM 678 O O . HIS A 1 92 ? -13.227 -18.016 -19.016 1 91.12 92 HIS A O 1
ATOM 684 N N . LEU A 1 93 ? -11.984 -19.734 -18.328 1 89.75 93 LEU A N 1
ATOM 685 C CA . LEU A 1 93 ? -12.953 -20.172 -17.344 1 89.75 93 LEU A CA 1
ATOM 686 C C . LEU A 1 93 ? -13.172 -19.125 -16.266 1 89.75 93 LEU A C 1
ATOM 688 O O . LEU A 1 93 ? -14.312 -18.812 -15.906 1 89.75 93 LEU A O 1
ATOM 692 N N . LEU A 1 94 ? -12.156 -18.516 -15.812 1 89.56 94 LEU A N 1
ATOM 693 C CA . LEU A 1 94 ? -12.219 -17.594 -14.68 1 89.56 94 LEU A CA 1
ATOM 694 C C . LEU A 1 94 ? -12.797 -16.25 -15.102 1 89.56 94 LEU A C 1
ATOM 696 O O . LEU A 1 94 ? -13.578 -15.648 -14.359 1 89.56 94 LEU A O 1
ATOM 700 N N . VAL A 1 95 ? -12.469 -15.781 -16.234 1 84.94 95 VAL A N 1
ATOM 701 C CA . VAL A 1 95 ? -13.016 -14.531 -16.75 1 84.94 95 VAL A CA 1
ATOM 702 C C . VAL A 1 95 ? -14.516 -14.688 -17 1 84.94 95 VAL A C 1
ATOM 704 O O . VAL A 1 95 ? -15.305 -13.805 -16.672 1 84.94 95 VAL A O 1
ATOM 707 N N . ASN A 1 96 ? -14.914 -15.781 -17.562 1 82.12 96 ASN A N 1
ATOM 708 C CA . ASN A 1 96 ? -16.328 -16.047 -17.844 1 82.12 96 ASN A CA 1
ATOM 709 C C . ASN A 1 96 ? -17.141 -16.172 -16.562 1 82.12 96 ASN A C 1
ATOM 711 O O . ASN A 1 96 ? -18.297 -15.766 -16.531 1 82.12 96 ASN A O 1
ATOM 715 N N . ALA A 1 97 ? -16.531 -16.719 -15.547 1 82.19 97 ALA A N 1
ATOM 716 C CA . ALA A 1 97 ? -17.203 -16.844 -14.258 1 82.19 97 ALA A CA 1
ATOM 717 C C . ALA A 1 97 ? -17.594 -15.484 -13.711 1 82.19 97 ALA A C 1
ATOM 719 O O . ALA A 1 97 ? -18.688 -15.32 -13.164 1 82.19 97 ALA A O 1
ATOM 720 N N . LEU A 1 98 ? -16.797 -14.531 -13.875 1 77.31 98 LEU A N 1
ATOM 721 C CA . LEU A 1 98 ? -17.047 -13.18 -13.383 1 77.31 98 LEU A CA 1
ATOM 722 C C . LEU A 1 98 ? -18.234 -12.547 -14.102 1 77.31 98 LEU A C 1
ATOM 724 O O . LEU A 1 98 ? -19 -11.789 -13.508 1 77.31 98 LEU A O 1
ATOM 728 N N . GLU A 1 99 ? -18.406 -12.977 -15.305 1 75.25 99 GLU A N 1
ATOM 729 C CA . GLU A 1 99 ? -19.5 -12.438 -16.109 1 75.25 99 GLU A CA 1
ATOM 730 C C . GLU A 1 99 ? -20.812 -13.133 -15.805 1 75.25 99 GLU A C 1
ATOM 732 O O . GLU A 1 99 ? -21.891 -12.57 -16.031 1 75.25 99 GLU A O 1
ATOM 737 N N . GLN A 1 100 ? -20.766 -14.383 -15.312 1 70.62 100 GLN A N 1
ATOM 738 C CA . GLN A 1 100 ? -21.953 -15.203 -15.133 1 70.62 100 GLN A CA 1
ATOM 739 C C . GLN A 1 100 ? -22.344 -15.297 -13.656 1 70.62 100 GLN A C 1
ATOM 741 O O . GLN A 1 100 ? -22.641 -16.391 -13.156 1 70.62 100 GLN A O 1
ATOM 746 N N . ASP A 1 101 ? -22.5 -14.305 -12.938 1 66.75 101 ASP A N 1
ATOM 747 C CA . ASP A 1 101 ? -23.047 -14.164 -11.594 1 66.75 101 ASP A CA 1
ATOM 748 C C . ASP A 1 101 ? -22.172 -14.891 -10.57 1 66.75 101 ASP A C 1
ATOM 750 O O . ASP A 1 101 ? -22.688 -15.406 -9.578 1 66.75 101 ASP A O 1
ATOM 754 N N . GLY A 1 102 ? -20.938 -15.125 -10.914 1 72.69 102 GLY A N 1
ATOM 755 C CA . GLY A 1 102 ? -20.016 -15.609 -9.883 1 72.69 102 GLY A CA 1
ATOM 756 C C . GLY A 1 102 ? -19.969 -17.125 -9.797 1 72.69 102 GLY A C 1
ATOM 757 O O . GLY A 1 102 ? -19.844 -17.688 -8.703 1 72.69 102 GLY A O 1
ATOM 758 N N . GLN A 1 103 ? -20.391 -17.812 -10.812 1 79.44 103 GLN A N 1
ATOM 759 C CA . GLN A 1 103 ? -20.234 -19.266 -10.859 1 79.44 103 GLN A CA 1
ATOM 760 C C . GLN A 1 103 ? -19.484 -19.703 -12.117 1 79.44 103 GLN A C 1
ATOM 762 O O . GLN A 1 103 ? -19.656 -19.094 -13.18 1 79.44 103 GLN A O 1
ATOM 767 N N . VAL A 1 104 ? -18.641 -20.656 -11.953 1 82.88 104 VAL A N 1
ATOM 768 C CA . VAL A 1 104 ? -17.984 -21.266 -13.102 1 82.88 104 VAL A CA 1
ATOM 769 C C . VAL A 1 104 ? -18.75 -22.516 -13.531 1 82.88 104 VAL A C 1
ATOM 771 O O . VAL A 1 104 ? -19 -23.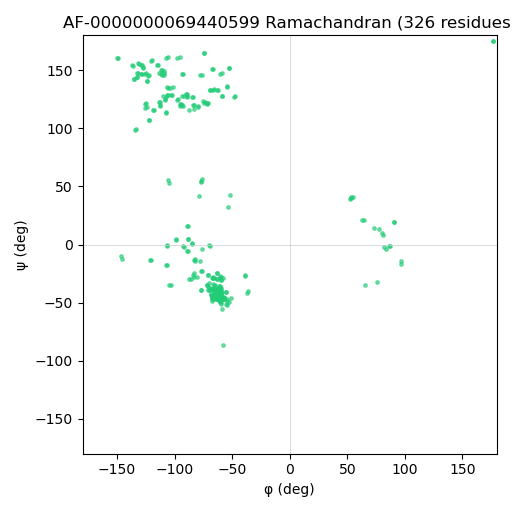406 -12.719 1 82.88 104 VAL A O 1
ATOM 774 N N . TRP A 1 105 ? -19.219 -22.391 -14.812 1 81.88 105 TRP A N 1
ATOM 775 C CA . TRP A 1 105 ? -19.953 -23.516 -15.383 1 81.88 105 TRP A CA 1
ATOM 776 C C . TRP A 1 105 ? -19.141 -24.234 -16.438 1 81.88 105 TRP A C 1
ATOM 778 O O . TRP A 1 105 ? -18.5 -23.594 -17.281 1 81.88 105 TRP A O 1
ATOM 788 N N . LEU A 1 106 ? -19.031 -25.547 -16.234 1 82.19 106 LEU A N 1
ATOM 789 C CA . LEU A 1 106 ? -18.531 -26.391 -17.297 1 82.19 106 LEU A CA 1
ATOM 790 C C . LEU A 1 106 ? -19.516 -27.5 -17.625 1 82.19 106 LEU A C 1
ATOM 792 O O . LEU A 1 106 ? -19.906 -28.281 -16.75 1 82.19 106 LEU A O 1
ATOM 796 N N . ARG A 1 107 ? -20.031 -27.5 -18.906 1 82.19 107 ARG A N 1
ATOM 797 C CA . ARG A 1 107 ? -20.953 -28.516 -19.406 1 82.19 107 ARG A CA 1
ATOM 798 C C . ARG A 1 107 ? -22.156 -28.656 -18.484 1 82.19 107 ARG A C 1
ATOM 800 O O . ARG A 1 107 ? -22.547 -29.766 -18.125 1 82.19 107 ARG A O 1
ATOM 807 N N . GLY A 1 108 ? -22.688 -27.547 -17.984 1 82.06 108 GLY A N 1
ATOM 808 C CA . GLY A 1 108 ? -23.922 -27.516 -17.234 1 82.06 108 GLY A CA 1
ATOM 809 C C . GLY A 1 108 ? -23.719 -27.766 -15.75 1 82.06 108 GLY A C 1
ATOM 810 O O . GLY A 1 108 ? -24.688 -27.766 -14.977 1 82.06 108 GLY A O 1
ATOM 811 N N . GLU A 1 109 ? -22.5 -28 -15.273 1 89.12 109 GLU A N 1
ATOM 812 C CA . GLU A 1 109 ? -22.219 -28.234 -13.859 1 89.12 109 GLU A CA 1
ATOM 813 C C . GLU A 1 109 ? -21.391 -27.094 -13.273 1 89.12 109 GLU A C 1
ATOM 815 O O . GLU A 1 109 ? -20.531 -26.531 -13.961 1 89.12 109 GLU A O 1
ATOM 820 N N . VAL A 1 110 ? -21.641 -26.859 -12.07 1 89.88 110 VAL A N 1
ATOM 821 C CA . VAL A 1 110 ? -20.906 -25.812 -11.367 1 89.88 110 VAL A CA 1
ATOM 822 C C . VAL A 1 110 ? -19.594 -26.375 -10.836 1 89.88 110 VAL A C 1
ATOM 824 O O . VAL A 1 110 ? -19.562 -27.453 -10.25 1 89.88 110 VAL A O 1
ATOM 827 N N . CYS A 1 111 ? -18.531 -25.688 -11.18 1 92 111 CYS A N 1
ATOM 828 C CA . CYS A 1 111 ? -17.219 -26.062 -10.648 1 92 111 CYS A CA 1
ATOM 829 C C . CYS A 1 111 ? -17.125 -25.703 -9.164 1 92 111 CYS A C 1
ATOM 831 O O . CYS A 1 111 ? -17.219 -24.547 -8.789 1 92 111 CYS A O 1
ATOM 833 N N . PRO A 1 112 ? -16.859 -26.656 -8.289 1 92.94 112 PRO A N 1
ATOM 834 C CA . PRO A 1 112 ? -16.859 -26.375 -6.852 1 92.94 112 PRO A CA 1
ATOM 835 C C . PRO A 1 112 ? -15.531 -25.812 -6.355 1 92.94 112 PRO A C 1
ATOM 837 O O . PRO A 1 112 ? -15.383 -25.531 -5.168 1 92.94 112 PRO A O 1
ATOM 840 N N . TYR A 1 113 ? -14.562 -25.625 -7.211 1 94.62 113 TYR A N 1
ATOM 841 C CA . TYR A 1 113 ? -13.203 -25.359 -6.746 1 94.62 113 TYR A CA 1
ATOM 842 C C . TYR A 1 113 ? -12.828 -23.891 -6.965 1 94.62 113 TYR A C 1
ATOM 844 O O . TYR A 1 113 ? -11.688 -23.5 -6.703 1 94.62 113 TYR A O 1
ATOM 852 N N . VAL A 1 114 ? -13.688 -23.078 -7.516 1 91.44 114 VAL A N 1
ATOM 853 C CA . VAL A 1 114 ? -13.445 -21.656 -7.785 1 91.44 114 VAL A CA 1
ATOM 854 C C . VAL A 1 114 ? -14.227 -20.797 -6.801 1 91.44 114 VAL A C 1
ATOM 856 O O . VAL A 1 114 ? -15.406 -21.062 -6.543 1 91.44 114 VAL A O 1
ATOM 859 N N . VAL A 1 115 ? -13.547 -19.906 -6.184 1 89.94 115 VAL A N 1
ATOM 860 C CA . VAL A 1 115 ? -14.188 -18.969 -5.254 1 89.94 115 VAL A CA 1
ATOM 861 C C . VAL A 1 115 ? -14.078 -17.547 -5.797 1 89.94 115 VAL A C 1
ATOM 863 O O . VAL A 1 115 ? -13.242 -17.266 -6.656 1 89.94 115 VAL A O 1
ATOM 866 N N . PHE A 1 116 ? -14.977 -16.75 -5.391 1 88.19 116 PHE A N 1
ATOM 867 C CA . PHE A 1 116 ? -15.016 -15.359 -5.816 1 88.19 116 PHE A CA 1
ATOM 868 C C . PHE A 1 116 ? -14.727 -14.422 -4.645 1 88.19 116 PHE A C 1
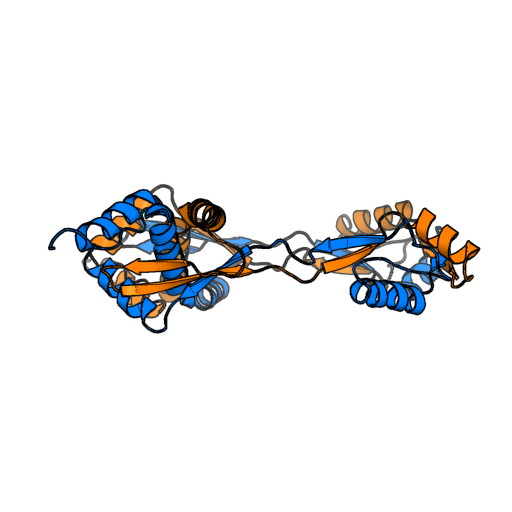ATOM 870 O O . PHE A 1 116 ? -15.367 -14.523 -3.596 1 88.19 116 PHE A O 1
ATOM 877 N N . GLU A 1 117 ? -13.664 -13.688 -4.859 1 86.38 117 GLU A N 1
ATOM 878 C CA . GLU A 1 117 ? -13.242 -12.758 -3.818 1 86.38 117 GLU A CA 1
ATOM 879 C C . GLU A 1 117 ? -13.07 -11.344 -4.375 1 86.38 117 GLU A C 1
ATOM 881 O O . GLU A 1 117 ? -12.914 -11.164 -5.586 1 86.38 117 GLU A O 1
ATOM 886 N N . GLN A 1 118 ? -13.273 -10.328 -3.467 1 86.69 118 GLN A N 1
ATOM 887 C CA . GLN A 1 118 ? -12.977 -8.953 -3.869 1 86.69 118 GLN A CA 1
ATOM 888 C C . GLN A 1 118 ? -11.492 -8.797 -4.207 1 86.69 118 GLN A C 1
ATOM 890 O O . GLN A 1 118 ? -10.633 -9.359 -3.531 1 86.69 118 GLN A O 1
ATOM 895 N N . LEU A 1 119 ? -11.258 -8.141 -5.387 1 84.44 119 LEU A N 1
ATOM 896 C CA . LEU A 1 119 ? -9.875 -7.902 -5.801 1 84.44 119 LEU A CA 1
ATOM 897 C C . LEU A 1 119 ? -9.117 -7.117 -4.738 1 84.44 119 LEU A C 1
ATOM 899 O O . LEU A 1 119 ? -7.98 -7.461 -4.398 1 84.44 119 LEU A O 1
ATOM 903 N N . LYS A 1 120 ? -9.742 -6.059 -4.234 1 88.44 120 LYS A N 1
ATOM 904 C CA . LYS A 1 120 ? -9.18 -5.242 -3.162 1 88.44 120 LYS A CA 1
ATOM 905 C C . LYS A 1 120 ? -10.188 -5.062 -2.027 1 88.44 120 LYS A C 1
ATOM 907 O O . LYS A 1 120 ? -11.398 -5.086 -2.256 1 88.44 120 LYS A O 1
ATOM 912 N N . GLU A 1 121 ? -9.617 -4.992 -0.863 1 88.62 121 GLU A N 1
ATOM 913 C CA . GLU A 1 121 ? -10.484 -4.664 0.261 1 88.62 121 GLU A CA 1
ATOM 914 C C . GLU A 1 121 ? -11.172 -3.314 0.053 1 88.62 121 GLU A C 1
ATOM 916 O O . GLU A 1 121 ? -10.539 -2.354 -0.388 1 88.62 121 GLU A O 1
ATOM 921 N N . PRO A 1 122 ? -12.469 -3.316 0.197 1 89.5 122 PRO A N 1
ATOM 922 C CA . PRO A 1 122 ? -13.156 -2.025 0.11 1 89.5 122 PRO A CA 1
ATOM 923 C C . PRO A 1 122 ? -12.562 -0.98 1.054 1 89.5 122 PRO A C 1
ATOM 925 O O . PRO A 1 122 ? -12 -1.331 2.092 1 89.5 122 PRO A O 1
ATOM 928 N N . TYR A 1 123 ? -12.68 0.294 0.672 1 92.31 123 TYR A N 1
ATOM 929 C CA . TYR A 1 123 ? -12.094 1.339 1.503 1 92.31 123 TYR A CA 1
ATOM 930 C C . TYR A 1 123 ? -12.883 2.639 1.384 1 92.31 123 TYR A C 1
ATOM 932 O O . TYR A 1 123 ? -13.695 2.797 0.474 1 92.31 123 TYR A O 1
ATOM 940 N N . VAL A 1 124 ? -12.711 3.518 2.354 1 93.69 124 VAL A N 1
ATOM 941 C CA . VAL A 1 124 ? -13.273 4.863 2.355 1 93.69 124 VAL A CA 1
ATOM 942 C C . VAL A 1 124 ? -12.414 5.785 1.487 1 93.69 124 VAL A C 1
ATOM 944 O O . VAL A 1 124 ? -11.211 5.934 1.727 1 93.69 124 VAL A O 1
ATOM 947 N N . LYS A 1 125 ? -13.008 6.336 0.433 1 95.12 125 LYS A N 1
ATOM 948 C CA . LYS A 1 125 ? -12.328 7.316 -0.406 1 95.12 125 LYS A CA 1
ATOM 949 C C . LYS A 1 125 ? -12.703 8.742 -0.006 1 95.12 125 LYS A C 1
ATOM 951 O O . LYS A 1 125 ? -13.891 9.07 0.085 1 95.12 125 LYS A O 1
ATOM 956 N N . ILE A 1 126 ? -11.703 9.523 0.276 1 96.56 126 ILE A N 1
ATOM 957 C CA . ILE A 1 126 ? -11.914 10.93 0.604 1 96.56 126 ILE A CA 1
ATOM 958 C C . ILE A 1 126 ? -11.547 11.797 -0.597 1 96.56 126 ILE A C 1
ATOM 960 O O . ILE A 1 126 ? -10.438 11.688 -1.138 1 96.56 126 ILE A O 1
ATOM 964 N N . THR A 1 127 ? -12.43 12.656 -0.979 1 97.06 127 THR A N 1
ATOM 965 C CA . THR A 1 127 ? -12.188 13.594 -2.072 1 97.06 127 THR A CA 1
ATOM 966 C C . THR A 1 127 ? -12.344 15.031 -1.598 1 97.06 127 THR A C 1
ATOM 968 O O . THR A 1 127 ? -13.461 15.492 -1.357 1 97.06 127 THR A O 1
ATOM 971 N N . PRO A 1 128 ? -11.266 15.734 -1.458 1 96.88 128 PRO A N 1
ATOM 972 C CA . PRO A 1 128 ? -11.367 17.156 -1.083 1 96.88 128 PRO A CA 1
ATOM 973 C C . PRO A 1 128 ? -12.008 18 -2.172 1 96.88 128 PRO A C 1
ATOM 975 O O . PRO A 1 128 ? -11.898 17.688 -3.357 1 96.88 128 PRO A O 1
ATOM 978 N N . THR A 1 129 ? -12.664 19.078 -1.708 1 96.94 129 THR A N 1
ATOM 979 C CA . THR A 1 129 ? -13.188 20.047 -2.656 1 96.94 129 THR A CA 1
ATOM 980 C C . THR A 1 129 ? -12.062 20.891 -3.242 1 96.94 129 THR A C 1
ATOM 982 O O . THR A 1 129 ? -10.938 20.875 -2.734 1 96.94 129 THR A O 1
ATOM 985 N N . LYS A 1 130 ? -12.352 21.594 -4.34 1 95.75 130 LYS A N 1
ATOM 986 C CA . LYS A 1 130 ? -11.359 22.422 -5.008 1 95.75 130 LYS A CA 1
ATOM 987 C C . LYS A 1 130 ? -10.812 23.5 -4.066 1 95.75 130 LYS A C 1
ATOM 989 O O . LYS A 1 130 ? -9.641 23.875 -4.148 1 95.75 130 LYS A O 1
ATOM 994 N N . ASP A 1 131 ? -11.633 23.953 -3.135 1 94.81 131 ASP A N 1
ATOM 995 C CA . ASP A 1 131 ? -11.258 25.062 -2.262 1 94.81 131 ASP A CA 1
ATOM 996 C C . ASP A 1 131 ? -10.758 24.547 -0.91 1 94.81 131 ASP A C 1
ATOM 998 O O . ASP A 1 131 ? -10.508 25.344 0.003 1 94.81 131 ASP A O 1
ATOM 1002 N N . ALA A 1 132 ? -10.648 23.266 -0.751 1 92.38 132 ALA A N 1
ATOM 1003 C CA . ALA A 1 132 ? -10.336 22.688 0.55 1 92.38 132 ALA A CA 1
ATOM 1004 C C . ALA A 1 132 ? -8.992 23.188 1.069 1 92.38 132 ALA A C 1
ATOM 1006 O O . ALA A 1 132 ? -8.836 23.453 2.264 1 92.38 132 ALA A O 1
ATOM 1007 N N . ALA A 1 133 ? -8.102 23.328 0.183 1 89.5 133 ALA A N 1
ATOM 1008 C CA . ALA A 1 133 ? -6.77 23.75 0.593 1 89.5 133 ALA A CA 1
ATOM 1009 C C . ALA A 1 133 ? -6.816 25.125 1.269 1 89.5 133 ALA A C 1
ATOM 1011 O O . ALA A 1 133 ? -6.215 25.312 2.326 1 89.5 133 ALA A O 1
ATOM 1012 N N . GLU A 1 134 ? -7.453 26.016 0.674 1 88 134 GLU A N 1
ATOM 1013 C CA . GLU A 1 134 ? -7.582 27.359 1.22 1 88 134 GLU A CA 1
ATOM 1014 C C . GLU A 1 134 ? -8.352 27.344 2.537 1 88 134 GLU A C 1
ATOM 1016 O O . GLU A 1 134 ? -7.965 28.016 3.494 1 88 134 GLU A O 1
ATOM 1021 N N . ILE A 1 135 ? -9.422 26.609 2.576 1 87.62 135 ILE A N 1
ATOM 1022 C CA . ILE A 1 135 ? -10.258 26.547 3.771 1 87.62 135 ILE A CA 1
ATOM 1023 C C . ILE A 1 135 ? -9.445 25.984 4.938 1 87.62 135 ILE A C 1
ATOM 1025 O O . ILE A 1 135 ? -9.453 26.547 6.035 1 87.62 135 ILE A O 1
ATOM 1029 N N . VAL A 1 136 ? -8.75 24.906 4.668 1 86.44 136 VAL A N 1
ATOM 1030 C CA . VAL A 1 136 ? -7.961 24.25 5.703 1 86.44 136 VAL A CA 1
ATOM 1031 C C . VAL A 1 136 ? -6.848 25.188 6.176 1 86.44 136 VAL A C 1
ATOM 1033 O O . VAL A 1 136 ? -6.645 25.359 7.379 1 86.44 136 VAL A O 1
ATOM 1036 N N . SER A 1 137 ? -6.156 25.781 5.23 1 81.44 137 SER A N 1
ATOM 1037 C CA . SER A 1 137 ? -5.074 26.688 5.57 1 81.44 137 SER A CA 1
ATOM 1038 C C . SER A 1 137 ? -5.574 27.828 6.453 1 81.44 137 SER A C 1
ATOM 1040 O O . SER A 1 137 ? -4.949 28.172 7.461 1 81.44 137 SER A O 1
ATOM 1042 N N . ASN A 1 138 ? -6.656 28.422 6.074 1 80.75 138 ASN A N 1
ATOM 1043 C CA . ASN A 1 138 ? -7.23 29.531 6.832 1 80.75 138 ASN A CA 1
ATOM 1044 C C . ASN A 1 138 ? -7.672 29.094 8.227 1 80.75 138 ASN A C 1
ATOM 1046 O O . ASN A 1 138 ? -7.461 29.797 9.203 1 80.75 138 ASN A O 1
ATOM 1050 N N . ALA A 1 139 ? -8.305 27.953 8.281 1 81.69 139 ALA A N 1
ATOM 1051 C CA . ALA A 1 139 ? -8.781 27.438 9.562 1 81.69 139 ALA A CA 1
ATOM 1052 C C . ALA A 1 139 ? -7.617 27.141 10.508 1 81.69 139 ALA A C 1
ATOM 1054 O O . ALA A 1 139 ? -7.711 27.391 11.711 1 81.69 139 ALA A O 1
ATOM 1055 N N . LEU A 1 140 ? -6.562 26.625 10 1 77.12 140 LEU A N 1
ATOM 1056 C CA . LEU A 1 140 ? -5.383 26.328 10.812 1 77.12 140 LEU A CA 1
ATOM 1057 C C . LEU A 1 140 ? -4.734 27.625 11.297 1 77.12 140 LEU A C 1
ATOM 1059 O O . LEU A 1 140 ? -4.387 27.734 12.477 1 77.12 140 LEU A O 1
ATOM 1063 N N . ALA A 1 141 ? -4.578 28.562 10.398 1 72.56 141 ALA A N 1
ATOM 1064 C CA . ALA A 1 141 ? -3.949 29.844 10.719 1 72.56 141 ALA A CA 1
ATOM 1065 C C . ALA A 1 141 ? -4.742 30.578 11.789 1 72.56 141 ALA A C 1
ATOM 1067 O O . ALA A 1 141 ? -4.164 31.281 12.625 1 72.56 141 ALA A O 1
ATOM 1068 N N . SER A 1 142 ? -6.039 30.438 11.727 1 73.88 142 SER A N 1
ATOM 1069 C CA . SER A 1 142 ? -6.895 31.156 12.672 1 73.88 142 SER A CA 1
ATOM 1070 C C . SER A 1 142 ? -7.117 30.344 13.938 1 73.88 142 SER A C 1
ATOM 1072 O O . SER A 1 142 ? -7.773 30.812 14.875 1 73.88 142 SER A O 1
ATOM 1074 N N . GLY A 1 143 ? -6.617 29.078 13.961 1 69.31 143 GLY A N 1
ATOM 1075 C CA . GLY A 1 143 ? -6.762 28.219 15.125 1 69.31 143 GLY A CA 1
ATOM 1076 C C . GLY A 1 143 ? -8.125 27.562 15.211 1 69.31 143 GLY A C 1
ATOM 1077 O O . GLY A 1 143 ? -8.469 26.984 16.25 1 69.31 143 GLY A O 1
ATOM 1078 N N . ARG A 1 144 ? -8.906 27.656 14.227 1 69.06 144 ARG A N 1
ATOM 1079 C CA . ARG A 1 144 ? -10.258 27.094 14.242 1 69.06 144 ARG A CA 1
ATOM 1080 C C . ARG A 1 144 ? -10.242 25.609 13.898 1 69.06 144 ARG A C 1
ATOM 1082 O O . ARG A 1 144 ? -11.266 24.938 14.039 1 69.06 144 ARG A O 1
ATOM 1089 N N . LEU A 1 145 ? -9.148 25.125 13.391 1 71.12 145 LEU A N 1
ATOM 1090 C CA . LEU A 1 145 ? -8.961 23.703 13.109 1 71.12 145 LEU A CA 1
ATOM 1091 C C . LEU A 1 145 ? -7.816 23.125 13.93 1 71.12 145 LEU A C 1
ATOM 1093 O O . LEU A 1 145 ? -6.719 23.688 13.953 1 71.12 145 LEU A O 1
ATOM 1097 N N . SER A 1 146 ? -8.172 22.203 14.812 1 65.5 146 SER A N 1
ATOM 1098 C CA . SER A 1 146 ? -7.16 21.453 15.547 1 65.5 146 SER A CA 1
ATOM 1099 C C . SER A 1 146 ? -7.062 20.016 15.055 1 65.5 146 SER A C 1
ATOM 1101 O O . SER A 1 146 ? -8.078 19.328 14.922 1 65.5 146 SER A O 1
ATOM 1103 N N . LEU A 1 147 ? -6.012 19.688 14.484 1 64.5 147 LEU A N 1
ATOM 1104 C CA . LEU A 1 147 ? -5.812 18.328 13.961 1 64.5 147 LEU A CA 1
ATOM 1105 C C . LEU A 1 147 ? -5.223 17.422 15.031 1 64.5 147 LEU A C 1
ATOM 1107 O O . LEU A 1 147 ? -4.676 16.359 14.711 1 64.5 147 LEU A O 1
ATOM 1111 N N . ASP A 1 148 ? -5.281 17.859 16.344 1 55.09 148 ASP A N 1
ATOM 1112 C CA . ASP A 1 148 ? -4.68 17.062 17.422 1 55.09 148 ASP A CA 1
ATOM 1113 C C . ASP A 1 148 ? -5.18 15.617 17.375 1 55.09 148 ASP A C 1
ATOM 1115 O O . ASP A 1 148 ? -4.938 14.844 18.297 1 55.09 148 ASP A O 1
ATOM 1119 N N . GLY A 1 149 ? -5.254 15.102 16.266 1 50.62 149 GLY A N 1
ATOM 1120 C CA . GLY A 1 149 ? -5.465 13.672 16.172 1 50.62 149 GLY A CA 1
ATOM 1121 C C . GLY A 1 149 ? -6.809 13.227 16.719 1 50.62 149 GLY A C 1
ATOM 1122 O O . GLY A 1 149 ? -7.191 12.062 16.578 1 50.62 149 GLY A O 1
ATOM 1123 N N . THR A 1 150 ? -7.25 13.953 17.797 1 44.88 150 THR A N 1
ATOM 1124 C CA . THR A 1 150 ? -8.484 13.406 18.359 1 44.88 150 THR A CA 1
ATOM 1125 C C . THR A 1 150 ? -9.695 13.914 17.578 1 44.88 150 THR A C 1
ATOM 1127 O O . THR A 1 150 ? -9.742 15.078 17.172 1 44.88 150 THR A O 1
ATOM 1130 N N . VAL A 1 151 ? -10.445 13.07 16.922 1 44.5 151 VAL A N 1
ATOM 1131 C CA . VAL A 1 151 ? -11.75 13.367 16.328 1 44.5 151 VAL A CA 1
ATOM 1132 C C . VAL A 1 151 ? -12.508 14.328 17.234 1 44.5 151 VAL A C 1
ATOM 1134 O O . VAL A 1 151 ? -13.258 15.188 16.75 1 44.5 151 VAL A O 1
ATOM 1137 N N . LYS A 1 152 ? -12.422 14.133 18.391 1 45.09 152 LYS A N 1
ATOM 1138 C CA . LYS A 1 152 ? -13.164 14.93 19.359 1 45.09 152 LYS A CA 1
ATOM 1139 C C . LYS A 1 152 ? -12.898 16.422 19.172 1 45.09 152 LYS A C 1
ATOM 1141 O O . LYS A 1 152 ? -13.812 17.25 19.281 1 45.09 152 LYS A O 1
ATOM 1146 N N . ALA A 1 153 ? -11.766 16.672 19.062 1 45.94 153 ALA A N 1
ATOM 1147 C CA . ALA A 1 153 ? -11.5 18.109 18.891 1 45.94 153 ALA A CA 1
ATOM 1148 C C . ALA A 1 153 ? -12.18 18.641 17.625 1 45.94 153 ALA A C 1
ATOM 1150 O O . ALA A 1 153 ? -12.586 19.797 17.594 1 45.94 153 ALA A O 1
ATOM 1151 N N . LEU A 1 154 ? -12.312 17.734 16.688 1 46.78 154 LEU A N 1
ATOM 1152 C CA . LEU A 1 154 ? -13.016 18.141 15.469 1 46.78 154 LEU A CA 1
ATOM 1153 C C . LEU A 1 154 ? -14.477 18.438 15.758 1 46.78 154 LEU A C 1
ATOM 1155 O O . LEU A 1 154 ? -15.07 19.328 15.141 1 46.78 154 LEU A O 1
ATOM 1159 N N . GLU A 1 155 ? -15.062 17.609 16.625 1 43.81 155 GLU A N 1
ATOM 1160 C CA . GLU A 1 155 ? -16.453 17.859 17 1 43.81 155 GLU A CA 1
ATOM 1161 C C . GLU A 1 155 ? -16.641 19.281 17.484 1 43.81 155 GLU A C 1
ATOM 1163 O O . GLU A 1 155 ? -17.688 19.891 17.234 1 43.81 155 GLU A O 1
ATOM 1168 N N . SER A 1 156 ? -15.844 19.641 18.312 1 40.28 156 SER A N 1
ATOM 1169 C CA . SER A 1 156 ? -16.062 20.969 18.875 1 40.28 156 SER A CA 1
ATOM 1170 C C . SER A 1 156 ? -16.062 22.031 17.781 1 40.28 156 SER A C 1
ATOM 1172 O O . SER A 1 156 ? -16.719 23.078 17.938 1 40.28 156 SER A O 1
ATOM 1174 N N . ASN A 1 157 ? -15.375 21.781 16.781 1 38.56 157 ASN A N 1
ATOM 1175 C CA . ASN A 1 157 ? -15.312 22.812 15.742 1 38.56 157 ASN A CA 1
ATOM 1176 C C . ASN A 1 157 ? -16.594 22.844 14.922 1 38.56 157 ASN A C 1
ATOM 1178 O O . ASN A 1 157 ? -16.844 23.828 14.211 1 38.56 157 ASN A O 1
ATOM 1182 N N . ILE A 1 158 ? -17.391 21.766 14.867 1 34.62 158 ILE A N 1
ATOM 1183 C CA . ILE A 1 158 ? -18.625 21.703 14.086 1 34.62 158 ILE A CA 1
ATOM 1184 C C . ILE A 1 158 ? -19.766 22.375 14.852 1 34.62 158 ILE A C 1
ATOM 1186 O O . ILE A 1 158 ? -20.703 22.891 14.25 1 34.62 158 ILE A O 1
ATOM 1190 N N . ILE A 1 159 ? -19.812 22.438 16.219 1 33.44 159 ILE A N 1
ATOM 1191 C CA . ILE A 1 159 ? -21.031 22.828 16.922 1 33.44 159 ILE A CA 1
ATOM 1192 C C . ILE A 1 159 ? -21.438 24.234 16.5 1 33.44 159 ILE A C 1
ATOM 1194 O O . ILE A 1 159 ? -22.625 24.516 16.312 1 33.44 159 ILE A O 1
ATOM 1198 N N . ASP A 1 160 ? -20.547 25.188 16.547 1 34 160 ASP A N 1
ATOM 1199 C CA . ASP A 1 160 ? -21.172 26.484 16.734 1 34 160 ASP A CA 1
ATOM 1200 C C . ASP A 1 160 ? -21.953 26.906 15.484 1 34 160 ASP A C 1
ATOM 1202 O O . ASP A 1 160 ? -22.516 28 15.43 1 34 160 ASP A O 1
ATOM 1206 N N . ALA A 1 161 ? -22.031 26.234 14.406 1 32.28 161 ALA A N 1
ATOM 1207 C CA . ALA A 1 161 ? -22.922 26.797 13.383 1 32.28 161 ALA A CA 1
ATOM 1208 C C . ALA A 1 161 ? -24.375 26.516 13.719 1 32.28 161 ALA A C 1
ATOM 1210 O O . ALA A 1 161 ? -25.281 26.938 12.984 1 32.28 161 ALA A O 1
ATOM 1211 N N . GLU A 1 162 ? -24.797 25.641 14.617 1 30.73 162 GLU A N 1
ATOM 1212 C CA . GLU A 1 162 ? -26.25 25.594 14.766 1 30.73 162 GLU A CA 1
ATOM 1213 C C . GLU A 1 162 ? -26.797 26.891 15.383 1 30.73 162 GLU A C 1
ATOM 1215 O O . GLU A 1 162 ? -27.969 27.203 15.258 1 30.73 162 GLU A O 1
ATOM 1220 N N . VAL A 1 163 ? -26.281 27.469 16.5 1 30.25 163 VAL A N 1
ATOM 1221 C CA . VAL A 1 163 ? -27.219 28.078 17.438 1 30.25 163 VAL A CA 1
ATOM 1222 C C . VAL A 1 163 ? -27.812 29.344 16.828 1 30.25 163 VAL A C 1
ATOM 1224 O O . VAL A 1 163 ? -28.719 29.953 17.406 1 30.25 163 VAL A O 1
ATOM 1227 N N . GLU A 1 164 ? -27.156 30.141 16.016 1 28.83 164 GLU A N 1
ATOM 1228 C CA . GLU A 1 164 ? -27.922 31.375 15.945 1 28.83 164 GLU A CA 1
ATOM 1229 C C . GLU A 1 164 ? -29.125 31.234 15.016 1 28.83 164 GLU A C 1
ATOM 1231 O O . GLU A 1 164 ? -28.984 31.266 13.789 1 28.83 164 GLU A O 1
ATOM 1236 N N . SER A 1 165 ? -29.906 30.047 15.055 1 22.89 165 SER A N 1
ATOM 1237 C CA . SER A 1 165 ? -31.281 30.469 14.82 1 22.89 165 SER A CA 1
ATOM 1238 C C . SER A 1 165 ? -31.906 31.078 16.078 1 22.89 165 SER A C 1
ATOM 1240 O O . SER A 1 165 ? -31.578 30.656 17.188 1 22.89 165 SER A O 1
ATOM 1242 N N . MET B 1 1 ? 24.312 20.062 3.451 1 55.72 1 MET B N 1
ATOM 1243 C CA . MET B 1 1 ? 22.984 19.469 3.617 1 55.72 1 MET B CA 1
ATOM 1244 C C . MET B 1 1 ? 21.906 20.547 3.539 1 55.72 1 MET B C 1
ATOM 1246 O O . MET B 1 1 ? 22.031 21.609 4.16 1 55.72 1 MET B O 1
ATOM 1250 N N . SER B 1 2 ? 21 20.375 2.494 1 75.06 2 SER B N 1
ATOM 1251 C CA . SER B 1 2 ? 20.172 21.5 2.053 1 75.06 2 SER B CA 1
ATOM 1252 C C . SER B 1 2 ? 19.047 21.781 3.043 1 75.06 2 SER B C 1
ATOM 1254 O O . SER B 1 2 ? 18.547 20.875 3.705 1 75.06 2 SER B O 1
ATOM 1256 N N . GLU B 1 3 ? 19.047 23 3.535 1 78.94 3 GLU B N 1
ATOM 1257 C CA . GLU B 1 3 ? 17.953 23.516 4.355 1 78.94 3 GLU B CA 1
ATOM 1258 C C . GLU B 1 3 ? 16.609 23.031 3.83 1 78.94 3 GLU B C 1
ATOM 1260 O O . GLU B 1 3 ? 15.688 22.781 4.609 1 78.94 3 GLU B O 1
ATOM 1265 N N . THR B 1 4 ? 16.656 22.797 2.586 1 81.38 4 THR B N 1
ATOM 1266 C CA . THR B 1 4 ? 15.438 22.328 1.951 1 81.38 4 THR B CA 1
ATOM 1267 C C . THR B 1 4 ? 15.102 20.906 2.393 1 81.38 4 THR B C 1
ATOM 1269 O O . THR B 1 4 ? 13.945 20.594 2.689 1 81.38 4 THR B O 1
ATOM 1272 N N . ALA B 1 5 ? 16.047 20.109 2.52 1 86.69 5 ALA B N 1
ATOM 1273 C CA . ALA B 1 5 ? 15.828 18.719 2.912 1 86.69 5 ALA B CA 1
ATOM 1274 C C . ALA B 1 5 ? 15.422 18.609 4.379 1 86.69 5 ALA B C 1
ATOM 1276 O O . ALA B 1 5 ? 14.562 17.812 4.734 1 86.69 5 ALA B O 1
ATOM 1277 N N . ARG B 1 6 ? 15.945 19.438 5.168 1 86.69 6 ARG B N 1
ATOM 1278 C CA . ARG B 1 6 ? 15.586 19.422 6.582 1 86.69 6 ARG B CA 1
ATOM 1279 C C . ARG B 1 6 ? 14.164 19.922 6.793 1 86.69 6 ARG B C 1
ATOM 1281 O O . ARG B 1 6 ? 13.438 19.406 7.648 1 86.69 6 ARG B O 1
ATOM 1288 N N . ALA B 1 7 ? 13.812 20.875 6.02 1 87.12 7 ALA B N 1
ATOM 1289 C CA . ALA B 1 7 ? 12.438 21.359 6.066 1 87.12 7 ALA B CA 1
ATOM 1290 C C . ALA B 1 7 ? 11.453 20.281 5.605 1 87.12 7 ALA B C 1
ATOM 1292 O O . ALA B 1 7 ? 10.352 20.172 6.156 1 87.12 7 ALA B O 1
ATOM 1293 N N . ALA B 1 8 ? 11.953 19.562 4.637 1 88.75 8 ALA B N 1
ATOM 1294 C CA . ALA B 1 8 ? 11.117 18.469 4.137 1 88.75 8 ALA B CA 1
ATOM 1295 C C . ALA B 1 8 ? 10.906 17.406 5.203 1 88.75 8 ALA B C 1
ATOM 1297 O O . ALA B 1 8 ? 9.805 16.859 5.352 1 88.75 8 ALA B O 1
ATOM 1298 N N . VAL B 1 9 ? 11.922 17.109 5.961 1 90.5 9 VAL B N 1
ATOM 1299 C CA . VAL B 1 9 ? 11.805 16.141 7.039 1 90.5 9 VAL B CA 1
ATOM 1300 C C . VAL B 1 9 ? 10.828 16.641 8.094 1 90.5 9 VAL B C 1
ATOM 1302 O O . VAL B 1 9 ? 9.977 15.891 8.578 1 90.5 9 VAL B O 1
ATOM 1305 N N . ALA B 1 10 ? 10.906 17.891 8.414 1 89.75 10 ALA B N 1
ATOM 1306 C CA . ALA B 1 10 ? 10.008 18.484 9.398 1 89.75 10 ALA B CA 1
ATOM 1307 C C . ALA B 1 10 ? 8.555 18.422 8.914 1 89.75 10 ALA B C 1
ATOM 1309 O O . ALA B 1 10 ? 7.656 18.094 9.695 1 89.75 10 ALA B O 1
ATOM 1310 N N . TYR B 1 11 ? 8.367 18.703 7.684 1 87.12 11 TYR B N 1
ATOM 1311 C CA . TYR B 1 11 ? 7.047 18.625 7.066 1 87.12 11 TYR B CA 1
ATOM 1312 C C . TYR B 1 11 ? 6.48 17.219 7.145 1 87.12 11 TYR B C 1
ATOM 1314 O O . TYR B 1 11 ? 5.348 17.016 7.59 1 87.12 11 TYR B O 1
ATOM 1322 N N . LEU B 1 12 ? 7.273 16.266 6.777 1 91.44 12 LEU B N 1
ATOM 1323 C CA . LEU B 1 12 ? 6.824 14.875 6.754 1 91.44 12 LEU B CA 1
ATOM 1324 C C . LEU B 1 12 ? 6.57 14.359 8.164 1 91.44 12 LEU B C 1
ATOM 1326 O O . LEU B 1 12 ? 5.621 13.609 8.398 1 91.44 12 LEU B O 1
ATOM 1330 N N . ALA B 1 13 ? 7.383 14.75 9.086 1 91.38 13 ALA B N 1
ATOM 1331 C CA . ALA B 1 13 ? 7.156 14.391 10.484 1 91.38 13 ALA B CA 1
ATOM 1332 C C . ALA B 1 13 ? 5.852 14.992 11 1 91.38 13 ALA B C 1
ATOM 1334 O O . ALA B 1 13 ? 5.105 14.328 11.727 1 91.38 13 ALA B O 1
ATOM 1335 N N . ALA B 1 14 ? 5.609 16.203 10.617 1 88.06 14 ALA B N 1
ATOM 1336 C CA . ALA B 1 14 ? 4.363 16.859 11.008 1 88.06 14 ALA B CA 1
ATOM 1337 C C . ALA B 1 14 ? 3.156 16.109 10.445 1 88.06 14 ALA B C 1
ATOM 1339 O O . ALA B 1 14 ? 2.17 15.891 11.148 1 88.06 14 ALA B O 1
ATOM 1340 N N . LEU B 1 15 ? 3.244 15.734 9.219 1 89.19 15 LEU B N 1
ATOM 1341 C CA . LEU B 1 15 ? 2.152 14.984 8.609 1 89.19 15 LEU B CA 1
ATOM 1342 C C . LEU B 1 15 ? 1.912 13.672 9.352 1 89.19 15 LEU B C 1
ATOM 1344 O O . LEU B 1 15 ? 0.764 13.273 9.555 1 89.19 15 LEU B O 1
ATOM 1348 N N . ASN B 1 16 ? 3.012 13.031 9.719 1 91.31 16 ASN B N 1
ATOM 1349 C CA . ASN B 1 16 ? 2.879 11.789 10.469 1 91.31 16 ASN B CA 1
ATOM 1350 C C . ASN B 1 16 ? 2.139 12 11.789 1 91.31 16 ASN B C 1
ATOM 1352 O O . ASN B 1 16 ? 1.265 11.211 12.148 1 91.31 16 ASN B O 1
ATOM 1356 N N . VAL B 1 17 ? 2.469 12.977 12.43 1 88.5 17 VAL B N 1
ATOM 1357 C CA . VAL B 1 17 ? 1.859 13.25 13.727 1 88.5 17 VAL B CA 1
ATOM 1358 C C . VAL B 1 17 ? 0.391 13.625 13.547 1 88.5 17 VAL B C 1
ATOM 1360 O O . VAL B 1 17 ? -0.474 13.164 14.289 1 88.5 17 VAL B O 1
ATOM 1363 N N . LEU B 1 18 ? 0.101 14.445 12.555 1 86.75 18 LEU B N 1
ATOM 1364 C CA . LEU B 1 18 ? -1.266 14.891 12.297 1 86.75 18 LEU B CA 1
ATOM 1365 C C . LEU B 1 18 ? -2.133 13.727 11.82 1 86.75 18 LEU B C 1
ATOM 1367 O O . LEU B 1 18 ? -3.344 13.719 12.055 1 86.75 18 LEU B O 1
ATOM 1371 N N . GLY B 1 19 ? -1.5 12.766 11.18 1 89.38 19 GLY B N 1
ATOM 1372 C CA . GLY B 1 19 ? -2.232 11.648 10.609 1 89.38 19 GLY B CA 1
ATOM 1373 C C . GLY B 1 19 ? -2.436 10.5 11.578 1 89.38 19 GLY B C 1
ATOM 1374 O O . GLY B 1 19 ? -3.004 9.469 11.219 1 89.38 19 GLY B O 1
ATOM 1375 N N . LYS B 1 20 ? -2.066 10.609 12.766 1 87.5 20 LYS B N 1
ATOM 1376 C CA . LYS B 1 20 ? -2.125 9.516 13.734 1 87.5 20 LYS B CA 1
ATOM 1377 C C . LYS B 1 20 ? -3.564 9.07 13.977 1 87.5 20 LYS B C 1
ATOM 1379 O O . LYS B 1 20 ? -3.824 7.891 14.203 1 87.5 20 LYS B O 1
ATOM 1384 N N . ALA B 1 21 ? -4.5 9.945 13.859 1 85.5 21 ALA B N 1
ATOM 1385 C CA . ALA B 1 21 ? -5.898 9.641 14.148 1 85.5 21 ALA B CA 1
ATOM 1386 C C . ALA B 1 21 ? -6.629 9.188 12.883 1 85.5 21 ALA B C 1
ATOM 1388 O O . ALA B 1 21 ? -7.828 8.898 12.922 1 85.5 21 ALA B O 1
ATOM 1389 N N . ALA B 1 22 ? -5.922 9.195 11.781 1 90.44 22 ALA B N 1
ATOM 1390 C CA . ALA B 1 22 ? -6.574 8.93 10.5 1 90.44 22 ALA B CA 1
ATOM 1391 C C . ALA B 1 22 ? -7.238 7.551 10.5 1 90.44 22 ALA B C 1
ATOM 1393 O O . ALA B 1 22 ? -8.375 7.406 10.039 1 90.44 22 ALA B O 1
ATOM 1394 N N . PRO B 1 23 ? -6.621 6.496 11.055 1 90.12 23 PRO B N 1
ATOM 1395 C CA . PRO B 1 23 ? -7.289 5.195 11.062 1 90.12 23 PRO B CA 1
ATOM 1396 C C . PRO B 1 23 ? -8.602 5.203 11.844 1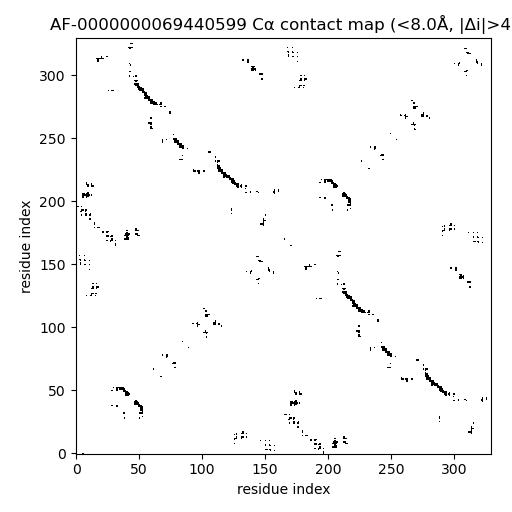 90.12 23 PRO B C 1
ATOM 1398 O O . PRO B 1 23 ? -9.602 4.656 11.383 1 90.12 23 PRO B O 1
ATOM 1401 N N . ALA B 1 24 ? -8.609 5.801 12.969 1 88.69 24 ALA B N 1
ATOM 1402 C CA . ALA B 1 24 ? -9.836 5.898 13.758 1 88.69 24 ALA B CA 1
ATOM 1403 C C . ALA B 1 24 ? -10.891 6.727 13.031 1 88.69 24 ALA B C 1
ATOM 1405 O O . ALA B 1 24 ? -12.086 6.414 13.094 1 88.69 24 ALA B O 1
ATOM 1406 N N . ALA B 1 25 ? -10.422 7.793 12.383 1 89.5 25 ALA B N 1
ATOM 1407 C CA . ALA B 1 25 ? -11.336 8.633 11.617 1 89.5 25 ALA B CA 1
ATOM 1408 C C . ALA B 1 25 ? -11.977 7.84 10.484 1 89.5 25 ALA B C 1
ATOM 1410 O O . ALA B 1 25 ? -13.18 7.965 10.234 1 89.5 25 ALA B O 1
ATOM 1411 N N . LYS B 1 26 ? -11.195 7.066 9.812 1 92.38 26 LYS B N 1
ATOM 1412 C CA . LYS B 1 26 ? -11.727 6.266 8.711 1 92.38 26 LYS B CA 1
ATOM 1413 C C . LYS B 1 26 ? -12.758 5.258 9.211 1 92.38 26 LYS B C 1
ATOM 1415 O O . LYS B 1 26 ? -13.773 5.023 8.555 1 92.38 26 LYS B O 1
ATOM 1420 N N . GLU B 1 27 ? -12.508 4.699 10.359 1 91.44 27 GLU B N 1
ATOM 1421 C CA . GLU B 1 27 ? -13.469 3.764 10.938 1 91.44 27 GLU B CA 1
ATOM 1422 C C . GLU B 1 27 ? -14.789 4.453 11.258 1 91.44 27 GLU B C 1
ATOM 1424 O O . GLU B 1 27 ? -15.859 3.877 11.055 1 91.44 27 GLU B O 1
ATOM 1429 N N . ALA B 1 28 ? -14.664 5.645 11.805 1 88.38 28 ALA B N 1
ATOM 1430 C CA . ALA B 1 28 ? -15.859 6.41 12.125 1 88.38 28 ALA B CA 1
ATOM 1431 C C . ALA B 1 28 ? -16.672 6.711 10.875 1 88.38 28 ALA B C 1
ATOM 1433 O O . ALA B 1 28 ? -17.906 6.637 10.891 1 88.38 28 ALA B O 1
ATOM 1434 N N . VAL B 1 29 ? -16.016 7.059 9.797 1 91.25 29 VAL B N 1
ATOM 1435 C CA . VAL B 1 29 ? -16.688 7.344 8.531 1 91.25 29 VAL B CA 1
ATOM 1436 C C . VAL B 1 29 ? -17.328 6.07 7.984 1 91.25 29 VAL B C 1
ATOM 1438 O O . VAL B 1 29 ? -18.484 6.078 7.566 1 91.25 29 VAL B O 1
ATOM 1441 N N . LYS B 1 30 ? -16.562 5.039 8.008 1 91.12 30 LYS B N 1
ATOM 1442 C CA . LYS B 1 30 ? -17.031 3.754 7.5 1 91.12 30 LYS B CA 1
ATOM 1443 C C . LYS B 1 30 ? -18.328 3.332 8.195 1 91.12 30 LYS B C 1
ATOM 1445 O O . LYS B 1 30 ? -19.234 2.809 7.555 1 91.12 30 LYS B O 1
ATOM 1450 N N . ALA B 1 31 ? -18.391 3.551 9.516 1 89.56 31 ALA B N 1
ATOM 1451 C CA . ALA B 1 31 ? -19.531 3.135 10.312 1 89.56 31 ALA B CA 1
ATOM 1452 C C . ALA B 1 31 ? -20.812 3.857 9.875 1 89.56 31 ALA B C 1
ATOM 1454 O O . ALA B 1 31 ? -21.906 3.348 10.062 1 89.56 31 ALA B O 1
ATOM 1455 N N . GLU B 1 32 ? -20.578 5.023 9.273 1 87.69 32 GLU B N 1
ATOM 1456 C CA . GLU B 1 32 ? -21.75 5.848 8.945 1 87.69 32 GLU B CA 1
ATOM 1457 C C . GLU B 1 32 ? -22.031 5.82 7.445 1 87.69 32 GLU B C 1
ATOM 1459 O O . GLU B 1 32 ? -23.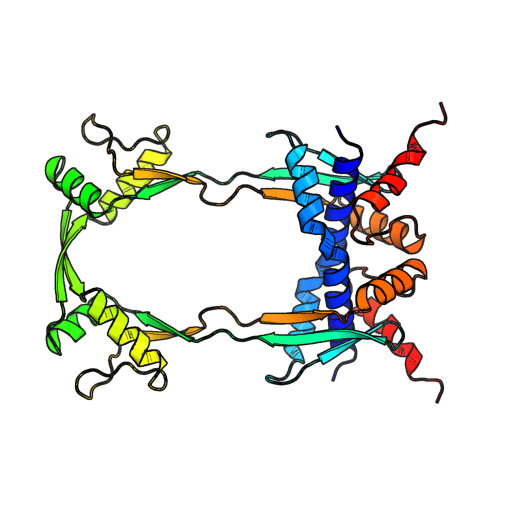125 6.172 7.012 1 87.69 32 GLU B O 1
ATOM 1464 N N . LEU B 1 33 ? -21 5.402 6.715 1 86.62 33 LEU B N 1
ATOM 1465 C CA . LEU B 1 33 ? -21.141 5.461 5.266 1 86.62 33 LEU B CA 1
ATOM 1466 C C . LEU B 1 33 ? -22.109 4.395 4.77 1 86.62 33 LEU B C 1
ATOM 1468 O O . LEU B 1 33 ? -22.047 3.242 5.203 1 86.62 33 LEU B O 1
ATOM 1472 N N . VAL B 1 34 ? -23.125 4.875 4.137 1 71.44 34 VAL B N 1
ATOM 1473 C CA . VAL B 1 34 ? -24.078 3.982 3.477 1 71.44 34 VAL B CA 1
ATOM 1474 C C . VAL B 1 34 ? -23.656 3.773 2.023 1 71.44 34 VAL B C 1
ATOM 1476 O O . VAL B 1 34 ? -23.281 4.723 1.335 1 71.44 34 VAL B O 1
ATOM 1479 N N . GLN B 1 35 ? -23.562 2.447 1.638 1 70.44 35 GLN B N 1
ATOM 1480 C CA . GLN B 1 35 ? -23.172 2.154 0.262 1 70.44 35 GLN B CA 1
ATOM 1481 C C . GLN B 1 35 ? -23.984 2.975 -0.728 1 70.44 35 GLN B C 1
ATOM 1483 O O . GLN B 1 35 ? -25.219 3.029 -0.63 1 70.44 35 GLN B O 1
ATOM 1488 N N . GLY B 1 36 ? -23.344 3.672 -1.606 1 72.69 36 GLY B N 1
ATOM 1489 C CA . GLY B 1 36 ? -23.953 4.461 -2.656 1 72.69 36 GLY B CA 1
ATOM 1490 C C . GLY B 1 36 ? -24.094 5.93 -2.299 1 72.69 36 GLY B C 1
ATOM 1491 O O . GLY B 1 36 ? -24.297 6.773 -3.176 1 72.69 36 GLY B O 1
ATOM 1492 N N . ASP B 1 37 ? -23.922 6.176 -0.983 1 81.5 37 ASP B N 1
ATOM 1493 C CA . ASP B 1 37 ? -24.062 7.574 -0.586 1 81.5 37 ASP B CA 1
ATOM 1494 C C . ASP B 1 37 ? -22.719 8.188 -0.246 1 81.5 37 ASP B C 1
ATOM 1496 O O . ASP B 1 37 ? -21.688 7.492 -0.246 1 81.5 37 ASP B O 1
ATOM 1500 N N . GLY B 1 38 ? -22.656 9.492 -0.271 1 91.81 38 GLY B N 1
ATOM 1501 C CA . GLY B 1 38 ? -21.5 10.258 0.165 1 91.81 38 GLY B CA 1
ATOM 1502 C C . GLY B 1 38 ? -21.734 11.008 1.459 1 91.81 38 GLY B C 1
ATOM 1503 O O . GLY B 1 38 ? -22.875 11.297 1.817 1 91.81 38 GLY B O 1
ATOM 1504 N N . LEU B 1 39 ? -20.734 11.117 2.23 1 93.56 39 LEU B N 1
ATOM 1505 C CA . LEU B 1 39 ? -20.75 11.891 3.469 1 93.56 39 LEU B CA 1
ATOM 1506 C C . LEU B 1 39 ? -19.828 13.094 3.357 1 93.56 39 LEU B C 1
ATOM 1508 O O . LEU B 1 39 ? -18.641 12.953 3.045 1 93.56 39 LEU B O 1
ATOM 1512 N N . ALA B 1 40 ? -20.406 14.195 3.562 1 93.69 40 ALA B N 1
ATOM 1513 C CA . ALA B 1 40 ? -19.625 15.422 3.42 1 93.69 40 ALA B CA 1
ATOM 1514 C C . ALA B 1 40 ? -19.031 15.852 4.758 1 93.69 40 ALA B C 1
ATOM 1516 O O . ALA B 1 40 ? -19.609 15.578 5.816 1 93.69 40 ALA B O 1
ATOM 1517 N N . GLY B 1 41 ? -17.891 16.438 4.734 1 91.38 41 GLY B N 1
ATOM 1518 C CA . GLY B 1 41 ? -17.281 17.109 5.875 1 91.38 41 GLY B CA 1
ATOM 1519 C C . GLY B 1 41 ? -17.203 18.609 5.711 1 91.38 41 GLY B C 1
ATOM 1520 O O . GLY B 1 41 ? -17.047 19.109 4.598 1 91.38 41 GLY B O 1
ATOM 1521 N N . PHE B 1 42 ? -17.266 19.328 6.875 1 90.06 42 PHE B N 1
ATOM 1522 C CA . PHE B 1 42 ? -17.312 20.781 6.836 1 90.06 42 PHE B CA 1
ATOM 1523 C C . PHE B 1 42 ? -16.328 21.391 7.824 1 90.06 42 PHE B C 1
ATOM 1525 O O . PHE B 1 42 ? -16.094 20.828 8.898 1 90.06 42 PHE B O 1
ATOM 1532 N N . ILE B 1 43 ? -15.742 22.484 7.453 1 85.94 43 ILE B N 1
ATOM 1533 C CA . ILE B 1 43 ? -14.969 23.344 8.336 1 85.94 43 ILE B CA 1
ATOM 1534 C C . ILE B 1 43 ? -15.516 24.766 8.273 1 85.94 43 ILE B C 1
ATOM 1536 O O . ILE B 1 43 ? -15.594 25.359 7.195 1 85.94 43 ILE B O 1
ATOM 1540 N N . ASP B 1 44 ? -15.914 25.25 9.398 1 82 44 ASP B N 1
ATOM 1541 C CA . ASP B 1 44 ? -16.484 26.594 9.5 1 82 44 ASP B CA 1
ATOM 1542 C C . ASP B 1 44 ? -17.625 26.781 8.508 1 82 44 ASP B C 1
ATOM 1544 O O . ASP B 1 44 ? -17.688 27.781 7.797 1 82 44 ASP B O 1
ATOM 1548 N N . GLY B 1 45 ? -18.406 25.734 8.367 1 84.81 45 GLY B N 1
ATOM 1549 C CA . GLY B 1 45 ? -19.625 25.797 7.559 1 84.81 45 GLY B CA 1
ATOM 1550 C C . GLY B 1 45 ? -19.359 25.578 6.082 1 84.81 45 GLY B C 1
ATOM 1551 O O . GLY B 1 45 ? -20.297 25.547 5.281 1 84.81 45 GLY B O 1
ATOM 1552 N N . HIS B 1 46 ? -18.125 25.438 5.664 1 91.94 46 HIS B N 1
ATOM 1553 C CA . HIS B 1 46 ? -17.781 25.203 4.266 1 91.94 46 HIS B CA 1
ATOM 1554 C C . HIS B 1 46 ? -17.453 23.734 4.012 1 91.94 46 HIS B C 1
ATOM 1556 O O . HIS B 1 46 ? -16.719 23.125 4.785 1 91.94 46 HIS B O 1
ATOM 1562 N N . LYS B 1 47 ? -17.969 23.234 2.975 1 93.88 47 LYS B N 1
ATOM 1563 C CA . LYS B 1 47 ? -17.656 21.859 2.592 1 93.88 47 LYS B CA 1
ATOM 1564 C C . LYS B 1 47 ? -16.188 21.734 2.189 1 93.88 47 LYS B C 1
ATOM 1566 O O . LYS B 1 47 ? -15.688 22.516 1.387 1 93.88 47 LYS B O 1
ATOM 1571 N N . VAL B 1 48 ? -15.516 20.719 2.713 1 93.81 48 VAL B N 1
ATOM 1572 C CA . VAL B 1 48 ? -14.086 20.594 2.434 1 93.81 48 VAL B CA 1
ATOM 1573 C C . VAL B 1 48 ? -13.812 19.25 1.747 1 93.81 48 VAL B C 1
ATOM 1575 O O . VAL B 1 48 ? -12.734 19.047 1.178 1 93.81 48 VAL B O 1
ATOM 1578 N N . GLY B 1 49 ? -14.789 18.328 1.757 1 95.88 49 GLY B N 1
ATOM 1579 C CA . GLY B 1 49 ? -14.578 17.062 1.087 1 95.88 49 GLY B CA 1
ATOM 1580 C C . GLY B 1 49 ? -15.742 16.094 1.25 1 95.88 49 GLY B C 1
ATOM 1581 O O . GLY B 1 49 ? -16.703 16.406 1.954 1 95.88 49 GLY B O 1
ATOM 1582 N N . THR B 1 50 ? -15.656 14.992 0.595 1 96.56 50 THR B N 1
ATOM 1583 C CA . THR B 1 50 ? -16.656 13.93 0.643 1 96.56 50 THR B CA 1
ATOM 1584 C C . THR B 1 50 ? -16 12.562 0.79 1 96.56 50 THR B C 1
ATOM 1586 O O . THR B 1 50 ? -14.945 12.312 0.209 1 96.56 50 THR B O 1
ATOM 1589 N N . ALA B 1 51 ? -16.641 11.766 1.546 1 96.12 51 ALA B N 1
ATOM 1590 C CA . ALA B 1 51 ? -16.25 10.367 1.684 1 96.12 51 ALA B CA 1
ATOM 1591 C C . ALA B 1 51 ? -17.203 9.453 0.944 1 96.12 51 ALA B C 1
ATOM 1593 O O . ALA B 1 51 ? -18.422 9.656 0.975 1 96.12 51 ALA B O 1
ATOM 1594 N N . THR B 1 52 ? -16.703 8.531 0.234 1 95.12 52 THR B N 1
ATOM 1595 C CA . THR B 1 52 ? -17.484 7.484 -0.414 1 95.12 52 THR B CA 1
ATOM 1596 C C . THR B 1 52 ? -16.891 6.109 -0.142 1 95.12 52 THR B C 1
ATOM 1598 O O . THR B 1 52 ? -15.727 5.996 0.25 1 95.12 52 THR B O 1
ATOM 1601 N N . TRP B 1 53 ? -17.75 5.188 -0.244 1 91.56 53 TRP B N 1
ATOM 1602 C CA . TRP B 1 53 ? -17.344 3.799 -0.11 1 91.56 53 TRP B CA 1
ATOM 1603 C C . TRP B 1 53 ? -17.016 3.195 -1.473 1 91.56 53 TRP B C 1
ATOM 1605 O O . TRP B 1 53 ? -17.844 3.211 -2.381 1 91.56 53 TRP B O 1
ATOM 1615 N N . VAL B 1 54 ? -15.719 2.76 -1.578 1 89.62 54 VAL B N 1
ATOM 1616 C CA . VAL B 1 54 ? -15.273 2.205 -2.852 1 89.62 54 VAL B CA 1
ATOM 1617 C C . VAL B 1 54 ? -15.094 0.695 -2.725 1 89.62 54 VAL B C 1
ATOM 1619 O O . VAL B 1 54 ? -14.438 0.22 -1.794 1 89.62 54 VAL B O 1
ATOM 1622 N N . THR B 1 55 ? -15.695 -0.017 -3.527 1 87.12 55 THR B N 1
ATOM 1623 C CA . THR B 1 55 ? -15.531 -1.464 -3.6 1 87.12 55 THR B CA 1
ATOM 1624 C C . THR B 1 55 ? -14.789 -1.86 -4.875 1 87.12 55 THR B C 1
ATOM 1626 O O . THR B 1 55 ? -14.688 -1.066 -5.812 1 87.12 55 THR B O 1
ATOM 1629 N N . SER B 1 56 ? -14.055 -2.885 -4.863 1 85.25 56 SER B N 1
ATOM 1630 C CA . SER B 1 56 ? -13.32 -3.361 -6.031 1 85.25 56 SER B CA 1
ATOM 1631 C C . SER B 1 56 ? -14.078 -4.477 -6.742 1 85.25 56 SER B C 1
ATOM 1633 O O . SER B 1 56 ? -15.086 -4.973 -6.234 1 85.25 56 SER B O 1
ATOM 1635 N N . ASN B 1 57 ? -13.688 -4.645 -7.957 1 80.62 57 ASN B N 1
ATOM 1636 C CA . ASN B 1 57 ? -14.25 -5.762 -8.711 1 80.62 57 ASN B CA 1
ATOM 1637 C C . ASN B 1 57 ? -13.961 -7.098 -8.039 1 80.62 57 ASN B C 1
ATOM 1639 O O . ASN B 1 57 ? -13.008 -7.211 -7.258 1 80.62 57 ASN B O 1
ATOM 1643 N N . ARG B 1 58 ? -14.875 -7.996 -8.195 1 84.06 58 ARG B N 1
ATOM 1644 C CA . ARG B 1 58 ? -14.641 -9.367 -7.758 1 84.06 58 ARG B CA 1
ATOM 1645 C C . ARG B 1 58 ? -13.758 -10.117 -8.742 1 84.06 58 ARG B C 1
ATOM 1647 O O . ARG B 1 58 ? -13.797 -9.852 -9.945 1 84.06 58 ARG B O 1
ATOM 1654 N N . VAL B 1 59 ? -12.961 -10.977 -8.211 1 86.5 59 VAL B N 1
ATOM 1655 C CA . VAL B 1 59 ? -12.141 -11.836 -9.047 1 86.5 59 VAL B CA 1
ATOM 1656 C C . VAL B 1 59 ? -12.391 -13.297 -8.688 1 86.5 59 VAL B C 1
ATOM 1658 O O . VAL B 1 59 ? -12.734 -13.617 -7.547 1 86.5 59 VAL B O 1
ATOM 1661 N N . ALA B 1 60 ? -12.289 -14.18 -9.703 1 90 60 ALA B N 1
ATOM 1662 C CA . ALA B 1 60 ? -12.383 -15.625 -9.516 1 90 60 ALA B CA 1
ATOM 1663 C C . ALA B 1 60 ? -11.008 -16.234 -9.242 1 90 60 ALA B C 1
ATOM 1665 O O . ALA B 1 60 ? -10.047 -15.961 -9.969 1 90 60 ALA B O 1
ATOM 1666 N N . THR B 1 61 ? -10.93 -17.016 -8.195 1 91.25 61 THR B N 1
ATOM 1667 C CA . THR B 1 61 ? -9.68 -17.688 -7.859 1 91.25 61 THR B CA 1
ATOM 1668 C C . THR B 1 61 ? -9.922 -19.172 -7.57 1 91.25 61 THR B C 1
ATOM 1670 O O . THR B 1 61 ? -10.977 -19.547 -7.055 1 91.25 61 THR B O 1
ATOM 1673 N N . VAL B 1 62 ? -8.828 -19.953 -7.949 1 94.06 62 VAL B N 1
ATOM 1674 C CA . VAL B 1 62 ? -8.914 -21.375 -7.66 1 94.06 62 VAL B CA 1
ATOM 1675 C C . VAL B 1 62 ? -8.484 -21.641 -6.215 1 94.06 62 VAL B C 1
ATOM 1677 O O . VAL B 1 62 ? -7.34 -21.359 -5.844 1 94.06 62 VAL B O 1
ATOM 1680 N N . ALA B 1 63 ? -9.414 -22.219 -5.371 1 94.5 63 ALA B N 1
ATOM 1681 C CA . ALA B 1 63 ? -9.148 -22.469 -3.957 1 94.5 63 ALA B CA 1
ATOM 1682 C C . ALA B 1 63 ? -8.453 -23.812 -3.752 1 94.5 63 ALA B C 1
ATOM 1684 O O . ALA B 1 63 ? -7.719 -23.984 -2.777 1 94.5 63 ALA B O 1
ATOM 1685 N N . ASP B 1 64 ? -8.703 -24.766 -4.613 1 96.31 64 ASP B N 1
ATOM 1686 C CA . ASP B 1 64 ? -8.133 -26.109 -4.562 1 96.31 64 ASP B CA 1
ATOM 1687 C C . ASP B 1 64 ? -7.633 -26.547 -5.938 1 96.31 64 ASP B C 1
ATOM 1689 O O . ASP B 1 64 ? -8.406 -27.078 -6.746 1 96.31 64 ASP B O 1
ATOM 1693 N N . GLU B 1 65 ? -6.328 -26.391 -6.086 1 95.62 65 GLU B N 1
ATOM 1694 C CA . GLU B 1 65 ? -5.73 -26.609 -7.398 1 95.62 65 GLU B CA 1
ATOM 1695 C C . GLU B 1 65 ? -5.844 -28.078 -7.816 1 95.62 65 GLU B C 1
ATOM 1697 O O . GLU B 1 65 ? -6.176 -28.375 -8.969 1 95.62 65 GLU B O 1
ATOM 1702 N N . ALA B 1 66 ? -5.539 -28.969 -6.883 1 95.94 66 ALA B N 1
ATOM 1703 C CA . ALA B 1 66 ? -5.598 -30.391 -7.207 1 95.94 66 ALA B CA 1
ATOM 1704 C C . ALA B 1 66 ? -7.012 -30.797 -7.605 1 95.94 66 ALA B C 1
ATOM 1706 O O . ALA B 1 66 ? -7.199 -31.5 -8.609 1 95.94 66 ALA B O 1
ATOM 1707 N N . GLY B 1 67 ? -7.953 -30.359 -6.758 1 96.44 67 GLY B N 1
ATOM 1708 C CA . GLY B 1 67 ? -9.344 -30.641 -7.082 1 96.44 67 GLY B CA 1
ATOM 1709 C C . GLY B 1 67 ? -9.781 -30.047 -8.406 1 96.44 67 GLY B C 1
ATOM 1710 O O . GLY B 1 67 ? -10.492 -30.688 -9.18 1 96.44 67 GLY B O 1
ATOM 1711 N N . PHE B 1 68 ? -9.297 -28.828 -8.648 1 96.38 68 PHE B N 1
ATOM 1712 C CA . PHE B 1 68 ? -9.633 -28.109 -9.875 1 96.38 68 PHE B CA 1
ATOM 1713 C C . PHE B 1 68 ? -9.086 -28.828 -11.094 1 96.38 68 PHE B C 1
ATOM 1715 O O . PHE B 1 68 ? -9.805 -29.047 -12.07 1 96.38 68 PHE B O 1
ATOM 1722 N N . VAL B 1 69 ? -7.895 -29.266 -11.117 1 97.19 69 VAL B N 1
ATOM 1723 C CA . VAL B 1 69 ? -7.262 -29.984 -12.219 1 97.19 69 VAL B CA 1
ATOM 1724 C C . VAL B 1 69 ? -8.023 -31.281 -12.492 1 97.19 69 VAL B C 1
ATOM 1726 O O . VAL B 1 69 ? -8.359 -31.578 -13.641 1 97.19 69 VAL B O 1
ATOM 1729 N N . GLN B 1 70 ? -8.328 -32.125 -11.406 1 96.75 70 GLN B N 1
ATOM 1730 C CA . GLN B 1 70 ? -9.062 -33.375 -11.562 1 96.75 70 GLN B CA 1
ATOM 1731 C C . GLN B 1 70 ? -10.438 -33.125 -12.164 1 96.75 70 GLN B C 1
ATOM 1733 O O . GLN B 1 70 ? -10.875 -33.875 -13.047 1 96.75 70 GLN B O 1
ATOM 1738 N N . TRP B 1 71 ? -11.07 -32.062 -11.672 1 95.69 71 TRP B N 1
ATOM 1739 C CA . TRP B 1 71 ? -12.398 -31.734 -12.172 1 95.69 71 TRP B CA 1
ATOM 1740 C C . TRP B 1 71 ? -12.352 -31.406 -13.656 1 95.69 71 TRP B C 1
ATOM 1742 O O . TRP B 1 71 ? -13.188 -31.875 -14.43 1 95.69 71 TRP B O 1
ATOM 1752 N N . VAL B 1 72 ? -11.453 -30.609 -14.125 1 95.5 72 VAL B N 1
ATOM 1753 C CA . VAL B 1 72 ? -11.305 -30.234 -15.531 1 95.5 72 VAL B CA 1
ATOM 1754 C C . VAL B 1 72 ? -10.984 -31.484 -16.359 1 95.5 72 VAL B C 1
ATOM 1756 O O . VAL B 1 72 ? -11.547 -31.672 -17.453 1 95.5 72 VAL B O 1
ATOM 1759 N N . LYS B 1 73 ? -10.102 -32.25 -15.789 1 94.69 73 LYS B N 1
ATOM 1760 C CA . LYS B 1 73 ? -9.742 -33.5 -16.469 1 94.69 73 LYS B CA 1
ATOM 1761 C C . LYS B 1 73 ? -10.969 -34.375 -16.703 1 94.69 73 LYS B C 1
ATOM 1763 O O . LYS B 1 73 ? -11.188 -34.844 -17.812 1 94.69 73 LYS B O 1
ATOM 1768 N N . ASP B 1 74 ? -11.789 -34.5 -15.711 1 94.25 74 ASP B N 1
ATOM 1769 C CA . ASP B 1 74 ? -12.953 -35.375 -15.758 1 94.25 74 ASP B CA 1
ATOM 1770 C C . ASP B 1 74 ? -14.031 -34.812 -16.688 1 94.25 74 ASP B C 1
ATOM 1772 O O . ASP B 1 74 ? -14.812 -35.562 -17.266 1 94.25 74 ASP B O 1
ATOM 1776 N N . HIS B 1 75 ? -14.062 -33.469 -16.875 1 93.38 75 HIS B N 1
ATOM 1777 C CA . HIS B 1 75 ? -15.195 -32.844 -17.562 1 93.38 75 HIS B CA 1
ATOM 1778 C C . HIS B 1 75 ? -14.828 -32.469 -18.984 1 93.38 75 HIS B C 1
ATOM 1780 O O . HIS B 1 75 ? -15.68 -32.531 -19.891 1 93.38 75 HIS B O 1
ATOM 1786 N N . CYS B 1 76 ? -13.562 -32.031 -19.312 1 90 76 CYS B N 1
ATOM 1787 C CA . CYS B 1 76 ? -13.312 -31.562 -20.672 1 90 76 CYS B CA 1
ATOM 1788 C C . CYS B 1 76 ? -11.883 -31.891 -21.094 1 90 76 CYS B C 1
ATOM 1790 O O . CYS B 1 76 ? -11.508 -31.672 -22.25 1 90 76 CYS B O 1
ATOM 1792 N N . GLY B 1 77 ? -11.047 -32.312 -20.266 1 92.75 77 GLY B N 1
ATOM 1793 C CA . GLY B 1 77 ? -9.719 -32.781 -20.609 1 92.75 77 GLY B CA 1
ATOM 1794 C C . GLY B 1 77 ? -8.75 -31.688 -20.984 1 92.75 77 GLY B C 1
ATOM 1795 O O . GLY B 1 77 ? -7.738 -31.953 -21.641 1 92.75 77 GLY B O 1
ATOM 1796 N N . GLU B 1 78 ? -9.086 -30.438 -20.703 1 95.56 78 GLU B N 1
ATOM 1797 C CA . GLU B 1 78 ? -8.242 -29.281 -21.016 1 95.56 78 GLU B CA 1
ATOM 1798 C C . GLU B 1 78 ? -7.094 -29.141 -20.031 1 95.56 78 GLU B C 1
ATOM 1800 O O . GLU B 1 78 ? -6.992 -28.141 -19.328 1 95.56 78 GLU B O 1
ATOM 1805 N N . THR B 1 79 ? -6.285 -30.266 -19.875 1 97.19 79 THR B N 1
ATOM 1806 C CA . THR B 1 79 ? -5.102 -30.312 -19.016 1 97.19 79 THR B CA 1
ATOM 1807 C C . THR B 1 79 ? -3.859 -30.656 -19.828 1 97.19 79 THR B C 1
ATOM 1809 O O . THR B 1 79 ? -3.961 -31.062 -20.984 1 97.19 79 THR B O 1
ATOM 1812 N N . GLU B 1 80 ? -2.736 -30.344 -19.375 1 97.19 80 GLU B N 1
ATOM 1813 C CA . GLU B 1 80 ? -1.451 -30.719 -19.953 1 97.19 80 GLU B CA 1
ATOM 1814 C C . GLU B 1 80 ? -0.473 -31.172 -18.875 1 97.19 80 GLU B C 1
ATOM 1816 O O . GLU B 1 80 ? -0.656 -30.875 -17.703 1 97.19 80 GLU B O 1
ATOM 1821 N N . ILE B 1 81 ? 0.444 -32 -19.266 1 96.06 81 ILE B N 1
ATOM 1822 C CA . ILE B 1 81 ? 1.5 -32.469 -18.375 1 96.06 81 ILE B CA 1
ATOM 1823 C C . ILE B 1 81 ? 2.74 -31.609 -18.531 1 96.06 81 ILE B C 1
ATOM 1825 O O . ILE B 1 81 ? 3.246 -31.406 -19.641 1 96.06 81 ILE B O 1
ATOM 1829 N N . VAL B 1 82 ? 3.121 -31.016 -17.453 1 95.62 82 VAL B N 1
ATOM 1830 C CA . VAL B 1 82 ? 4.289 -30.141 -17.484 1 95.62 82 VAL B CA 1
ATOM 1831 C C . VAL B 1 82 ? 5.328 -30.641 -16.484 1 95.62 82 VAL B C 1
ATOM 1833 O O . VAL B 1 82 ? 4.977 -31.266 -15.477 1 95.62 82 VAL B O 1
ATOM 1836 N N . GLU B 1 83 ? 6.555 -30.453 -16.875 1 96.62 83 GLU B N 1
ATOM 1837 C CA . GLU B 1 83 ? 7.637 -30.734 -15.93 1 96.62 83 GLU B CA 1
ATOM 1838 C C . GLU B 1 83 ? 7.961 -29.5 -15.102 1 96.62 83 GLU B C 1
ATOM 1840 O O . GLU B 1 83 ? 8.109 -28.391 -15.641 1 96.62 83 GLU B O 1
ATOM 1845 N N . VAL B 1 84 ? 7.965 -29.641 -13.75 1 96.31 84 VAL B N 1
ATOM 1846 C CA . VAL B 1 84 ? 8.266 -28.531 -12.859 1 96.31 84 VAL B CA 1
ATOM 1847 C C . VAL B 1 84 ? 9.359 -28.938 -11.867 1 96.31 84 VAL B C 1
ATOM 1849 O O . VAL B 1 84 ? 9.586 -30.125 -11.648 1 96.31 84 VAL B O 1
ATOM 1852 N N . VAL B 1 85 ? 10.102 -27.938 -11.367 1 96.88 85 VAL B N 1
ATOM 1853 C CA . VAL B 1 85 ? 11.031 -28.188 -10.273 1 96.88 85 VAL B CA 1
ATOM 1854 C C . VAL B 1 85 ? 10.25 -28.484 -8.992 1 96.88 85 VAL B C 1
ATOM 1856 O O . VAL B 1 85 ? 9.281 -27.797 -8.68 1 96.88 85 VAL B O 1
ATOM 1859 N N . ARG B 1 86 ? 10.688 -29.578 -8.305 1 97.06 86 ARG B N 1
ATOM 1860 C CA . ARG B 1 86 ? 10.039 -29.891 -7.043 1 97.06 86 ARG B CA 1
ATOM 1861 C C . ARG B 1 86 ? 10.062 -28.688 -6.098 1 97.06 86 ARG B C 1
ATOM 1863 O O . ARG B 1 86 ? 11.094 -28.031 -5.965 1 97.06 86 ARG B O 1
ATOM 1870 N N . GLU B 1 87 ? 8.93 -28.484 -5.477 1 95.25 87 GLU B N 1
ATOM 1871 C CA . GLU B 1 87 ? 8.734 -27.266 -4.695 1 95.25 87 GLU B CA 1
ATOM 1872 C C . GLU B 1 87 ? 9.766 -27.156 -3.574 1 95.25 87 GLU B C 1
ATOM 1874 O O . GLU B 1 87 ? 10.352 -26.094 -3.359 1 95.25 87 GLU B O 1
ATOM 1879 N N . ALA B 1 88 ? 9.992 -28.203 -2.846 1 95.44 88 ALA B N 1
ATOM 1880 C CA . ALA B 1 88 ? 10.938 -28.188 -1.737 1 95.44 88 ALA B CA 1
ATOM 1881 C C . ALA B 1 88 ? 12.352 -27.875 -2.227 1 95.44 88 ALA B C 1
ATOM 1883 O O . ALA B 1 88 ? 13.102 -27.156 -1.561 1 95.44 88 ALA B O 1
ATOM 1884 N N . PHE B 1 89 ? 12.711 -28.422 -3.322 1 95.25 89 PHE B N 1
ATOM 1885 C CA . PHE B 1 89 ? 14.039 -28.188 -3.885 1 95.25 89 PHE B CA 1
A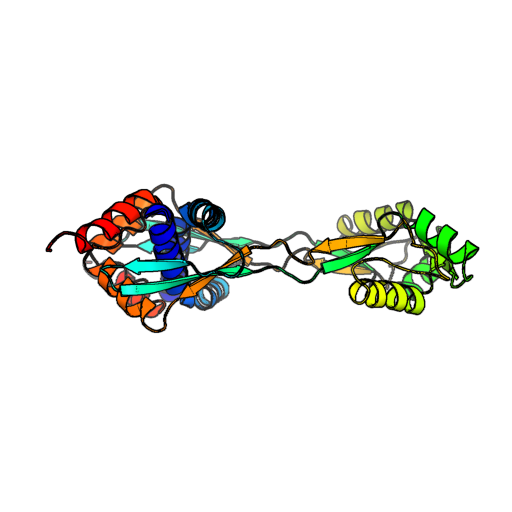TOM 1886 C C . PHE B 1 89 ? 14.188 -26.75 -4.332 1 95.25 89 PHE B C 1
ATOM 1888 O O . PHE B 1 89 ? 15.219 -26.109 -4.074 1 95.25 89 PHE B O 1
ATOM 1895 N N . ARG B 1 90 ? 13.164 -26.219 -5.012 1 94.56 90 ARG B N 1
ATOM 1896 C CA . ARG B 1 90 ? 13.148 -24.812 -5.422 1 94.56 90 ARG B CA 1
ATOM 1897 C C . ARG B 1 90 ? 13.367 -23.891 -4.227 1 94.56 90 ARG B C 1
ATOM 1899 O O . ARG B 1 90 ? 14.227 -23.016 -4.262 1 94.56 90 ARG B O 1
ATOM 1906 N N . LYS B 1 91 ? 12.578 -24.109 -3.209 1 93.62 91 LYS B N 1
ATOM 1907 C CA . LYS B 1 91 ? 12.695 -23.297 -1.999 1 93.62 91 LYS B CA 1
ATOM 1908 C C . LYS B 1 91 ? 14.102 -23.391 -1.423 1 93.62 91 LYS B C 1
ATOM 1910 O O . LYS B 1 91 ? 14.688 -22.359 -1.056 1 93.62 91 LYS B O 1
ATOM 1915 N N . HIS B 1 92 ? 14.57 -24.562 -1.366 1 91.25 92 HIS B N 1
ATOM 1916 C CA . HIS B 1 92 ? 15.914 -24.781 -0.841 1 91.25 92 HIS B CA 1
ATOM 1917 C C . HIS B 1 92 ? 16.953 -24.031 -1.659 1 91.25 92 HIS B C 1
ATOM 1919 O O . HIS B 1 92 ? 17.828 -23.359 -1.097 1 91.25 92 HIS B O 1
ATOM 1925 N N . LEU B 1 93 ? 16.844 -24.078 -2.947 1 89.81 93 LEU B N 1
ATOM 1926 C CA . LEU B 1 93 ? 17.797 -23.422 -3.836 1 89.81 93 LEU B CA 1
ATOM 1927 C C . LEU B 1 93 ? 17.734 -21.906 -3.666 1 89.81 93 LEU B C 1
ATOM 1929 O O . LEU B 1 93 ? 18.781 -21.25 -3.568 1 89.81 93 LEU B O 1
ATOM 1933 N N . LEU B 1 94 ? 16.594 -21.375 -3.564 1 89.62 94 LEU B N 1
ATOM 1934 C CA . LEU B 1 94 ? 16.406 -19.922 -3.559 1 89.62 94 LEU B CA 1
ATOM 1935 C C . LEU B 1 94 ? 16.781 -19.344 -2.201 1 89.62 94 LEU B C 1
ATOM 1937 O O . LEU B 1 94 ? 17.375 -18.266 -2.125 1 89.62 94 LEU B O 1
ATOM 1941 N N . VAL B 1 95 ? 16.469 -19.984 -1.163 1 85 95 VAL B N 1
ATOM 1942 C CA . VAL B 1 95 ? 16.828 -19.531 0.176 1 85 95 VAL B CA 1
ATOM 1943 C C . VAL B 1 95 ? 18.359 -19.578 0.345 1 85 95 VAL B C 1
ATOM 1945 O O . VAL B 1 95 ? 18.953 -18.641 0.89 1 85 95 VAL B O 1
ATOM 1948 N N . ASN B 1 96 ? 18.984 -20.594 -0.124 1 81.69 96 ASN B N 1
ATOM 1949 C CA . ASN B 1 96 ? 20.422 -20.734 -0.024 1 81.69 96 ASN B CA 1
ATOM 1950 C C . ASN B 1 96 ? 21.156 -19.688 -0.848 1 81.69 96 ASN B C 1
ATOM 1952 O O . ASN B 1 96 ? 22.219 -19.219 -0.458 1 81.69 96 ASN B O 1
ATOM 1956 N N . ALA B 1 97 ? 20.562 -19.328 -1.954 1 82.12 97 ALA B N 1
ATOM 1957 C CA . ALA B 1 97 ? 21.156 -18.297 -2.801 1 82.12 97 ALA B CA 1
ATOM 1958 C C . ALA B 1 97 ? 21.266 -16.969 -2.049 1 82.12 97 ALA B C 1
ATOM 1960 O O . ALA B 1 97 ? 22.266 -16.266 -2.164 1 82.12 97 ALA B O 1
ATOM 1961 N N . LEU B 1 98 ? 20.328 -16.656 -1.269 1 77.12 98 LEU B N 1
ATOM 1962 C CA . LEU B 1 98 ? 20.312 -15.414 -0.506 1 77.12 98 LEU B CA 1
ATOM 1963 C C . LEU B 1 98 ? 21.422 -15.398 0.536 1 77.12 98 LEU B C 1
ATOM 1965 O O . LEU B 1 98 ? 21.984 -14.344 0.822 1 77.12 98 LEU B O 1
ATOM 1969 N N . GLU B 1 99 ? 21.766 -16.547 0.943 1 75.12 99 GLU B N 1
ATOM 1970 C CA . GLU B 1 99 ? 22.797 -16.672 1.966 1 75.12 99 GLU B CA 1
ATOM 1971 C C . GLU B 1 99 ? 24.188 -16.625 1.348 1 75.12 99 GLU B C 1
ATOM 1973 O O . GLU B 1 99 ? 25.156 -16.297 2.023 1 75.12 99 GLU B O 1
ATOM 1978 N N . GLN B 1 100 ? 24.328 -17.016 0.066 1 70.5 100 GLN B N 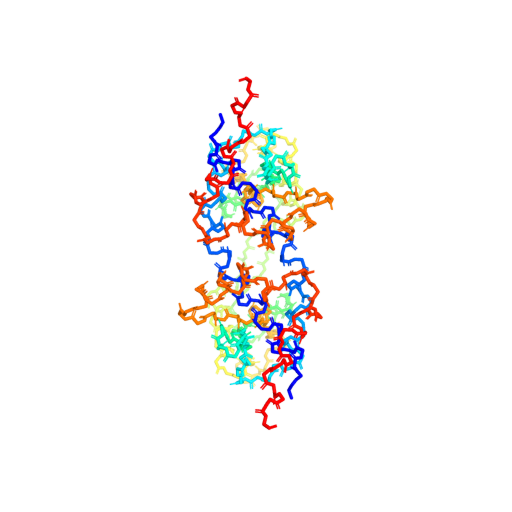1
ATOM 1979 C CA . GLN B 1 100 ? 25.625 -17.172 -0.576 1 70.5 100 GLN B CA 1
ATOM 1980 C C . GLN B 1 100 ? 25.891 -16.031 -1.548 1 70.5 100 GLN B C 1
ATOM 1982 O O . GLN B 1 100 ? 26.312 -16.266 -2.684 1 70.5 100 GLN B O 1
ATOM 1987 N N . ASP B 1 101 ? 25.844 -14.844 -1.201 1 66.75 101 ASP B N 1
ATOM 1988 C CA . ASP B 1 101 ? 26.25 -13.625 -1.895 1 66.75 101 ASP B CA 1
ATOM 1989 C C . ASP B 1 101 ? 25.438 -13.414 -3.164 1 66.75 101 ASP B C 1
ATOM 1991 O O . ASP B 1 101 ? 25.938 -12.867 -4.148 1 66.75 101 ASP B O 1
ATOM 1995 N N . GLY B 1 102 ? 24.281 -14.023 -3.26 1 73.19 102 GLY B N 1
ATOM 1996 C CA . GLY B 1 102 ? 23.375 -13.672 -4.344 1 73.19 102 GLY B CA 1
ATOM 1997 C C . GLY B 1 102 ? 23.562 -14.516 -5.586 1 73.19 102 GLY B C 1
ATOM 1998 O O . GLY B 1 102 ? 23.469 -14.016 -6.707 1 73.19 102 GLY B O 1
ATOM 1999 N N . GLN B 1 103 ? 24.172 -15.648 -5.461 1 80.19 103 GLN B N 1
ATOM 2000 C CA . GLN B 1 103 ? 24.266 -16.594 -6.578 1 80.19 103 GLN B CA 1
ATOM 2001 C C . GLN B 1 103 ? 23.703 -17.953 -6.191 1 80.19 103 GLN B C 1
ATOM 2003 O O . GLN B 1 103 ? 23.859 -18.391 -5.047 1 80.19 103 GLN B O 1
ATOM 2008 N N . VAL B 1 104 ? 23.016 -18.547 -7.102 1 83.38 104 VAL B N 1
ATOM 2009 C CA . VAL B 1 104 ? 22.562 -19.922 -6.914 1 83.38 104 VAL B CA 1
ATOM 2010 C C . VAL B 1 104 ? 23.562 -20.875 -7.555 1 83.38 104 VAL B C 1
ATOM 2012 O O . VAL B 1 104 ? 23.891 -20.75 -8.734 1 83.38 104 VAL B O 1
ATOM 2015 N N . TRP B 1 105 ? 24.094 -21.734 -6.641 1 82.44 105 TRP B N 1
ATOM 2016 C CA . TRP B 1 105 ? 25.062 -22.719 -7.102 1 82.44 105 TRP B CA 1
ATOM 2017 C C . TRP B 1 105 ? 24.469 -24.125 -7.062 1 82.44 105 TRP B C 1
ATOM 2019 O O . TRP B 1 105 ? 23.781 -24.484 -6.102 1 82.44 105 TRP B O 1
ATOM 2029 N N . LEU B 1 106 ? 24.594 -24.781 -8.219 1 82.94 106 LEU B N 1
ATOM 2030 C CA . LEU B 1 106 ? 24.328 -26.219 -8.242 1 82.94 106 LEU B CA 1
ATOM 2031 C C . LEU B 1 106 ? 25.516 -26.984 -8.82 1 82.94 106 LEU B C 1
ATOM 2033 O O . LEU B 1 106 ? 25.953 -26.703 -9.938 1 82.94 106 LEU B O 1
ATOM 2037 N N . ARG B 1 107 ? 26.125 -27.875 -7.977 1 82.69 107 ARG B N 1
ATOM 2038 C CA . ARG B 1 107 ? 27.234 -28.719 -8.391 1 82.69 107 ARG B CA 1
ATOM 2039 C C . ARG B 1 107 ? 28.375 -27.891 -8.969 1 82.69 107 ARG B C 1
ATOM 2041 O O . ARG B 1 107 ? 28.922 -28.203 -10.031 1 82.69 107 ARG B O 1
ATOM 2048 N N . GLY B 1 108 ? 28.672 -26.75 -8.367 1 82.31 108 GLY B N 1
ATOM 2049 C CA . GLY B 1 108 ? 29.812 -25.922 -8.703 1 82.31 108 GLY B CA 1
ATOM 2050 C C . GLY B 1 108 ? 29.531 -24.953 -9.836 1 82.31 108 GLY B C 1
ATOM 2051 O O . GLY B 1 108 ? 30.422 -24.188 -10.234 1 82.31 108 GLY B O 1
ATOM 2052 N N . GLU B 1 109 ? 28.344 -24.953 -10.422 1 89.25 109 GLU B N 1
ATOM 2053 C CA . GLU B 1 109 ? 27.984 -24.047 -11.508 1 89.25 109 GLU B CA 1
ATOM 2054 C C . GLU B 1 109 ? 26.938 -23.031 -11.062 1 89.25 109 GLU B C 1
ATOM 2056 O O . GLU B 1 109 ? 26.047 -23.375 -10.266 1 89.25 109 GLU B O 1
ATOM 2061 N N . VAL B 1 110 ? 27.047 -21.922 -11.602 1 89.94 110 VAL B N 1
ATOM 2062 C CA . VAL B 1 110 ? 26.078 -20.859 -11.289 1 89.94 110 VAL B CA 1
ATOM 2063 C C . VAL B 1 110 ? 24.844 -21.016 -12.156 1 89.94 110 VAL B C 1
ATOM 2065 O O . VAL B 1 110 ? 24.953 -21.234 -13.367 1 89.94 110 VAL B O 1
ATOM 2068 N N . CYS B 1 111 ? 23.719 -21.047 -11.516 1 92.12 111 CYS B N 1
ATOM 2069 C CA . CYS B 1 111 ? 22.453 -21.062 -12.242 1 92.12 111 CYS B CA 1
ATOM 2070 C C . CYS B 1 111 ? 22.172 -19.734 -12.906 1 92.12 111 CYS B C 1
ATOM 2072 O O . CYS B 1 111 ? 22.031 -18.703 -12.227 1 92.12 111 CYS B O 1
ATOM 2074 N N . PRO B 1 112 ? 22 -19.656 -14.195 1 93.06 112 PRO B N 1
ATOM 2075 C CA . PRO B 1 112 ? 21.844 -18.375 -14.875 1 93.06 112 PRO B CA 1
ATOM 2076 C C . PRO B 1 112 ? 20.391 -17.875 -14.867 1 93.06 112 PRO B C 1
ATOM 2078 O O . PRO B 1 112 ? 20.109 -16.797 -15.391 1 93.06 112 PRO B O 1
ATOM 2081 N N . TYR B 1 113 ? 19.469 -18.594 -14.266 1 94.62 113 TYR B N 1
ATOM 2082 C CA . TYR B 1 113 ? 18.062 -18.297 -14.461 1 94.62 113 TYR B CA 1
ATOM 2083 C C . TYR B 1 113 ? 17.469 -17.641 -13.227 1 94.62 113 TYR B C 1
ATOM 2085 O O . TYR B 1 113 ? 16.266 -17.375 -13.18 1 94.62 113 TYR B O 1
ATOM 2093 N N . VAL B 1 114 ? 18.219 -17.438 -12.164 1 91.5 114 VAL B N 1
ATOM 2094 C CA . VAL B 1 114 ? 17.75 -16.828 -10.922 1 91.5 114 VAL B CA 1
ATOM 2095 C C . VAL B 1 114 ? 18.297 -15.398 -10.805 1 91.5 114 VAL B C 1
ATOM 2097 O O . VAL B 1 114 ? 19.484 -15.164 -11.07 1 91.5 114 VAL B O 1
ATOM 2100 N N . VAL B 1 115 ? 17.438 -14.5 -10.555 1 90 115 VAL B N 1
ATOM 2101 C CA . VAL B 1 115 ? 17.828 -13.102 -10.359 1 90 115 VAL B CA 1
ATOM 2102 C C . VAL B 1 115 ? 17.531 -12.68 -8.922 1 90 115 VAL B C 1
ATOM 2104 O O . VAL B 1 115 ? 16.719 -13.305 -8.242 1 90 115 VAL B O 1
ATOM 2107 N N . PHE B 1 116 ? 18.234 -11.742 -8.469 1 88.19 116 PHE B N 1
ATOM 2108 C CA . PHE B 1 116 ? 18.078 -11.219 -7.117 1 88.19 116 PHE B CA 1
ATOM 2109 C C . PHE B 1 116 ? 17.547 -9.781 -7.148 1 88.19 116 PHE B C 1
ATOM 2111 O O . PHE B 1 116 ? 18.125 -8.922 -7.82 1 88.19 116 PHE B O 1
ATOM 2118 N N . GLU B 1 117 ? 16.422 -9.688 -6.543 1 86.12 117 GLU B N 1
ATOM 2119 C CA . GLU B 1 117 ? 15.773 -8.375 -6.504 1 86.12 117 GLU B CA 1
ATOM 2120 C C . GLU B 1 117 ? 15.406 -7.98 -5.078 1 86.12 117 GLU B C 1
ATOM 2122 O O . GLU B 1 117 ? 15.297 -8.844 -4.199 1 86.12 117 GLU B O 1
ATOM 2127 N N . GLN B 1 118 ? 15.359 -6.629 -4.848 1 86.19 118 GLN B N 1
ATOM 2128 C CA . GLN B 1 118 ? 14.859 -6.16 -3.559 1 86.19 118 GLN B CA 1
ATOM 2129 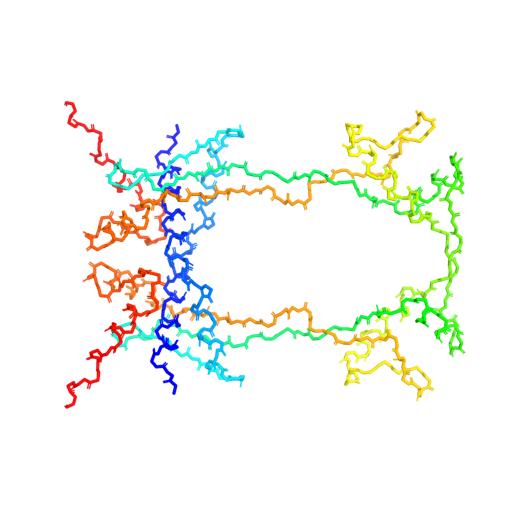C C . GLN B 1 118 ? 13.398 -6.562 -3.359 1 86.19 118 GLN B C 1
ATOM 2131 O O . GLN B 1 118 ? 12.602 -6.516 -4.297 1 86.19 118 GLN B O 1
ATOM 2136 N N . LEU B 1 119 ? 13.141 -7.109 -2.125 1 84.19 119 LEU B N 1
ATOM 2137 C CA . LEU B 1 119 ? 11.773 -7.512 -1.812 1 84.19 119 LEU B CA 1
ATOM 2138 C C . LEU B 1 119 ? 10.82 -6.332 -1.94 1 84.19 119 LEU B C 1
ATOM 2140 O O . LEU B 1 119 ? 9.742 -6.461 -2.518 1 84.19 119 LEU B O 1
ATOM 2144 N N . LYS B 1 120 ? 11.211 -5.219 -1.378 1 87.81 120 LYS B N 1
ATOM 2145 C CA . LYS B 1 120 ? 10.445 -3.98 -1.473 1 87.81 120 LYS B CA 1
ATOM 2146 C C . LYS B 1 120 ? 11.32 -2.824 -1.949 1 87.81 120 LYS B C 1
ATOM 2148 O O . LYS B 1 120 ? 12.531 -2.814 -1.704 1 87.81 120 LYS B O 1
ATOM 2153 N N . GLU B 1 121 ? 10.664 -1.968 -2.686 1 88.31 121 GLU B N 1
ATOM 2154 C CA . GLU B 1 121 ? 11.391 -0.753 -3.055 1 88.31 121 GLU B CA 1
ATOM 2155 C C . GLU B 1 121 ? 11.844 0.018 -1.819 1 88.31 121 GLU B C 1
ATOM 2157 O O . GLU B 1 121 ? 11.086 0.162 -0.858 1 88.31 121 GLU B O 1
ATOM 2162 N N . PRO B 1 122 ? 13.117 0.325 -1.799 1 89.38 122 PRO B N 1
ATOM 2163 C CA . PRO B 1 122 ? 13.57 1.157 -0.681 1 89.38 122 PRO B CA 1
ATOM 2164 C C . PRO B 1 122 ? 12.75 2.432 -0.522 1 89.38 122 PRO B C 1
ATOM 2166 O O . PRO B 1 122 ? 12.18 2.93 -1.498 1 89.38 122 PRO B O 1
ATOM 2169 N N . TYR B 1 123 ? 12.664 2.926 0.698 1 92.38 123 TYR B N 1
ATOM 2170 C CA . TYR B 1 123 ? 11.844 4.113 0.926 1 92.38 123 TYR B CA 1
ATOM 2171 C C . TYR B 1 123 ? 12.406 4.949 2.068 1 92.38 123 TYR B C 1
ATOM 2173 O O . TYR B 1 123 ? 13.25 4.48 2.834 1 92.38 123 TYR B O 1
ATOM 2181 N N . VAL B 1 124 ? 12.023 6.203 2.117 1 93.88 124 VAL B N 1
ATOM 2182 C CA . VAL B 1 124 ? 12.352 7.125 3.199 1 93.88 124 VAL B CA 1
ATOM 2183 C C . VAL B 1 124 ? 11.422 6.879 4.387 1 93.88 124 VAL B C 1
ATOM 2185 O O . VAL B 1 124 ? 10.203 6.953 4.254 1 93.88 124 VAL B O 1
ATOM 2188 N N . LYS B 1 125 ? 12 6.516 5.535 1 95.19 125 LYS B N 1
ATOM 2189 C CA . LYS B 1 125 ? 11.234 6.359 6.766 1 95.19 125 LYS B CA 1
ATOM 2190 C C . LYS B 1 125 ? 11.336 7.602 7.641 1 95.19 125 LYS B C 1
ATOM 2192 O O . LYS B 1 125 ? 12.438 8.07 7.941 1 95.19 125 LYS B O 1
ATOM 2197 N N . ILE B 1 126 ? 10.211 8.141 7.98 1 96.56 126 ILE B N 1
ATOM 2198 C CA . ILE B 1 126 ? 10.156 9.289 8.875 1 96.56 126 ILE B CA 1
ATOM 2199 C C . ILE B 1 126 ? 9.75 8.836 10.273 1 96.56 126 ILE B C 1
ATOM 2201 O O . ILE B 1 126 ? 8.734 8.156 10.438 1 96.56 126 ILE B O 1
ATOM 2205 N N . THR B 1 127 ? 10.508 9.227 11.242 1 97 127 THR B N 1
ATOM 2206 C CA . THR B 1 127 ? 10.203 8.922 12.633 1 97 127 THR B CA 1
ATOM 2207 C C . THR B 1 127 ? 10.078 10.203 13.453 1 97 127 THR B C 1
ATOM 2209 O O . THR B 1 127 ? 11.078 10.859 13.742 1 97 127 THR B O 1
ATOM 2212 N N . PRO B 1 128 ? 8.891 10.555 13.82 1 96.88 128 PRO B N 1
ATOM 2213 C CA . PRO B 1 128 ? 8.719 11.734 14.672 1 96.88 128 PRO B CA 1
ATOM 2214 C C . PRO B 1 128 ? 9.297 11.531 16.078 1 96.88 128 PRO B C 1
ATOM 2216 O O . PRO B 1 128 ? 9.336 10.406 16.578 1 96.88 128 PRO B O 1
ATOM 2219 N N . THR B 1 129 ? 9.719 12.648 16.656 1 96.94 129 THR B N 1
ATOM 2220 C CA . THR B 1 129 ? 10.141 12.609 18.047 1 96.94 129 THR B CA 1
ATOM 2221 C C . THR B 1 129 ? 8.938 12.492 18.969 1 96.94 129 THR B C 1
ATOM 2223 O O . THR B 1 129 ? 7.797 12.672 18.547 1 96.94 129 THR B O 1
ATOM 2226 N N . LYS B 1 130 ? 9.188 12.133 20.234 1 95.75 130 LYS B N 1
ATOM 2227 C CA . LYS B 1 130 ? 8.117 11.961 21.219 1 95.75 130 LYS B CA 1
ATOM 2228 C C . LYS B 1 130 ? 7.328 13.25 21.406 1 95.75 130 LYS B C 1
ATOM 2230 O O . LYS B 1 130 ? 6.121 13.219 21.641 1 95.75 130 LYS B O 1
ATOM 2235 N N . ASP B 1 131 ? 7.98 14.383 21.234 1 94.75 131 ASP B N 1
ATOM 2236 C CA . ASP B 1 131 ? 7.352 15.672 21.516 1 94.75 131 ASP B CA 1
ATOM 2237 C C . ASP B 1 131 ? 6.848 16.312 20.219 1 94.75 131 ASP B C 1
ATOM 2239 O O . ASP B 1 131 ? 6.395 17.469 20.234 1 94.75 131 ASP B O 1
ATOM 2243 N N . ALA B 1 132 ? 6.957 15.633 19.125 1 92.38 132 ALA B N 1
ATOM 2244 C CA . ALA B 1 132 ? 6.648 16.219 17.828 1 92.38 132 ALA B CA 1
ATOM 2245 C C . ALA B 1 132 ? 5.203 16.703 17.766 1 92.38 132 ALA B C 1
ATOM 2247 O O . ALA B 1 132 ? 4.922 17.766 17.203 1 92.38 132 ALA B O 1
ATOM 2248 N N . ALA B 1 133 ? 4.379 15.961 18.359 1 89.38 133 ALA B N 1
ATOM 2249 C CA . ALA B 1 133 ? 2.963 16.328 18.328 1 89.38 133 ALA B CA 1
ATOM 2250 C C . ALA B 1 133 ? 2.729 17.688 18.953 1 89.38 133 ALA B C 1
ATOM 2252 O O . ALA B 1 133 ? 2.025 18.531 18.391 1 89.38 133 ALA B O 1
ATOM 2253 N N . GLU B 1 134 ? 3.246 17.875 20.062 1 88.06 134 GLU B N 1
ATOM 2254 C CA . GLU B 1 134 ? 3.104 19.156 20.766 1 88.06 134 GLU B CA 1
ATOM 2255 C C . GLU B 1 134 ? 3.762 20.297 20 1 88.06 134 GLU B C 1
ATOM 2257 O O . GLU B 1 134 ? 3.193 21.375 19.891 1 88.06 134 GLU B O 1
ATOM 2262 N N . ILE B 1 135 ? 4.93 20.047 19.484 1 87.44 135 ILE B N 1
ATOM 2263 C CA . ILE B 1 135 ? 5.672 21.062 18.734 1 87.44 135 ILE B CA 1
ATOM 2264 C C . ILE B 1 135 ? 4.875 21.484 17.516 1 87.44 135 ILE B C 1
ATOM 2266 O O . ILE B 1 135 ? 4.707 22.672 17.25 1 87.44 135 ILE B O 1
ATOM 2270 N N . VAL B 1 136 ? 4.395 20.5 16.797 1 86.25 136 VAL B N 1
ATOM 2271 C CA . VAL B 1 136 ? 3.646 20.766 15.57 1 86.25 136 VAL B CA 1
ATOM 2272 C C . VAL B 1 136 ? 2.359 21.516 15.898 1 86.25 136 VAL B C 1
ATOM 2274 O O . VAL B 1 136 ? 2.035 22.516 15.258 1 86.25 136 VAL B O 1
ATOM 2277 N N . SER B 1 137 ? 1.654 21.031 16.891 1 81.62 137 SER B N 1
ATOM 2278 C CA . SER B 1 137 ? 0.41 21.688 17.297 1 81.62 137 SER B CA 1
ATOM 2279 C C . SER B 1 137 ? 0.64 23.141 17.672 1 81.62 137 SER B C 1
ATOM 2281 O O . SER B 1 137 ? -0.109 24.016 17.234 1 81.62 137 SER B O 1
ATOM 2283 N N . ASN B 1 138 ? 1.627 23.406 18.453 1 80.88 138 ASN B N 1
ATOM 2284 C CA . ASN B 1 138 ? 1.945 24.766 18.875 1 80.88 138 ASN B CA 1
ATOM 2285 C C . ASN B 1 138 ? 2.348 25.641 17.688 1 80.88 138 ASN B C 1
ATOM 2287 O O . ASN B 1 138 ? 1.945 26.797 17.594 1 80.88 138 ASN B O 1
ATOM 2291 N N . ALA B 1 139 ? 3.146 25.094 16.828 1 81.62 139 ALA B N 1
ATOM 2292 C CA . ALA B 1 139 ? 3.605 25.828 15.656 1 81.62 139 ALA B CA 1
ATOM 2293 C C . ALA B 1 139 ? 2.438 26.188 14.734 1 81.62 139 ALA B C 1
ATOM 2295 O O . ALA B 1 139 ? 2.389 27.297 14.18 1 81.62 139 ALA B O 1
ATOM 2296 N N . LEU B 1 140 ? 1.529 25.297 14.57 1 77.19 140 LEU B N 1
ATOM 2297 C CA . LEU B 1 140 ? 0.356 25.562 13.742 1 77.19 140 LEU B CA 1
ATOM 2298 C C . LEU B 1 140 ? -0.537 26.625 14.375 1 77.19 140 LEU B C 1
ATOM 2300 O O . LEU B 1 140 ? -0.986 27.547 13.695 1 77.19 140 LEU B O 1
ATOM 2304 N N . ALA B 1 141 ? -0.768 26.484 15.656 1 72.62 141 ALA B N 1
ATOM 2305 C CA . ALA B 1 141 ? -1.624 27.406 16.391 1 72.62 141 ALA B CA 1
ATOM 2306 C C . ALA B 1 141 ? -1.054 28.828 16.344 1 72.62 141 ALA B C 1
ATOM 2308 O O . ALA B 1 141 ? -1.805 29.812 16.312 1 72.62 141 ALA B O 1
ATOM 2309 N N . SER B 1 142 ? 0.248 28.891 16.375 1 73.88 142 SER B N 1
ATOM 2310 C CA . SER B 1 142 ? 0.893 30.203 16.406 1 73.88 142 SER B CA 1
ATOM 2311 C C . SER B 1 142 ? 1.147 30.719 14.992 1 73.88 142 SER B C 1
ATOM 2313 O O . SER B 1 142 ? 1.636 31.844 14.812 1 73.88 142 SER B O 1
ATOM 2315 N N . GLY B 1 143 ? 0.855 29.875 13.953 1 69.62 143 GLY B N 1
ATOM 2316 C CA . GLY B 1 143 ? 1.046 30.281 12.562 1 69.62 143 GLY B CA 1
ATOM 2317 C C . GLY B 1 143 ? 2.486 30.156 12.102 1 69.62 143 GLY B C 1
ATOM 2318 O O . GLY B 1 143 ? 2.846 30.672 11.039 1 69.62 143 GLY B O 1
ATOM 2319 N N . ARG B 1 144 ? 3.318 29.578 12.867 1 69.19 144 ARG B N 1
ATOM 2320 C CA . ARG B 1 144 ? 4.738 29.469 12.547 1 69.19 144 ARG B CA 1
ATOM 2321 C C . ARG B 1 144 ? 5 28.297 11.609 1 69.19 144 ARG B C 1
ATOM 2323 O O . ARG B 1 144 ? 6.098 28.172 11.062 1 69.19 144 ARG B O 1
ATOM 2330 N N . LEU B 1 145 ? 4.039 27.438 11.477 1 71.38 145 LEU B N 1
ATOM 2331 C CA . LEU B 1 145 ? 4.129 26.312 10.555 1 71.38 145 LEU B CA 1
ATOM 2332 C C . LEU B 1 145 ? 3.041 26.391 9.492 1 71.38 145 LEU B C 1
ATOM 2334 O O . LEU B 1 145 ? 1.864 26.578 9.812 1 71.38 145 LEU B O 1
ATOM 2338 N N . SER B 1 146 ? 3.48 26.547 8.242 1 65.88 146 SER B N 1
ATOM 2339 C CA . SER B 1 146 ? 2.557 26.484 7.109 1 65.88 146 SER B CA 1
ATOM 2340 C C . SER B 1 146 ? 2.744 25.203 6.32 1 65.88 146 SER B C 1
ATOM 2342 O O . SER B 1 146 ? 3.871 24.844 5.969 1 65.88 146 SER B O 1
ATOM 2344 N N . LEU B 1 147 ? 1.799 24.391 6.328 1 64.38 147 LEU B N 1
ATOM 2345 C CA . LEU B 1 147 ? 1.87 23.109 5.621 1 64.38 147 LEU B CA 1
ATOM 2346 C C . LEU B 1 147 ? 1.369 23.266 4.188 1 64.38 147 LEU B C 1
ATOM 2348 O O . LEU B 1 147 ? 1.018 22.266 3.545 1 64.38 147 LEU B O 1
ATOM 2352 N N . ASP B 1 148 ? 1.263 24.531 3.66 1 56.47 148 ASP B N 1
ATOM 2353 C CA . ASP B 1 148 ? 0.701 24.75 2.332 1 56.47 148 ASP B CA 1
ATOM 2354 C C . ASP B 1 148 ? 1.417 23.906 1.284 1 56.47 148 ASP B C 1
ATOM 2356 O O . ASP B 1 148 ? 1.272 24.141 0.083 1 56.47 148 ASP B O 1
ATOM 2360 N N . GLY B 1 149 ? 1.828 22.812 1.709 1 51.28 149 GLY B N 1
ATOM 2361 C CA . GLY B 1 149 ? 2.256 21.891 0.669 1 51.28 149 GLY B CA 1
ATOM 2362 C C . GLY B 1 149 ? 3.609 22.234 0.081 1 51.28 149 GLY B C 1
ATOM 2363 O O . GLY B 1 149 ? 4.164 21.469 -0.711 1 51.28 149 GLY B O 1
ATOM 2364 N N . THR B 1 150 ? 3.879 23.578 0.054 1 46.5 150 THR B N 1
ATOM 2365 C CA . THR B 1 150 ? 5.137 23.859 -0.633 1 46.5 150 THR B CA 1
ATOM 2366 C C . THR B 1 150 ? 6.312 23.781 0.337 1 46.5 150 THR B C 1
ATOM 2368 O O . THR B 1 150 ? 6.199 24.188 1.492 1 46.5 150 THR B O 1
ATOM 2371 N N . VAL B 1 151 ? 7.234 22.844 0.147 1 45.59 151 VAL B N 1
ATOM 2372 C CA . VAL B 1 151 ? 8.508 22.797 0.852 1 45.59 151 VAL B CA 1
ATOM 2373 C C . VAL B 1 151 ? 9.047 24.203 1.065 1 45.59 151 VAL B C 1
ATOM 2375 O O . VAL B 1 151 ? 9.656 24.5 2.1 1 45.59 151 VAL B O 1
ATOM 2378 N N . LYS B 1 152 ? 8.93 24.953 0.145 1 46.84 152 LYS B N 1
ATOM 2379 C CA . LYS B 1 152 ? 9.461 26.312 0.194 1 46.84 152 LYS B CA 1
ATOM 2380 C C . LYS B 1 152 ? 8.938 27.062 1.417 1 46.84 152 LYS B C 1
ATOM 2382 O O . LYS B 1 152 ? 9.68 27.812 2.059 1 46.84 152 LYS B O 1
ATOM 2387 N N . ALA B 1 153 ? 7.762 26.969 1.553 1 47.22 153 ALA B N 1
ATOM 2388 C CA . ALA B 1 153 ? 7.246 27.703 2.705 1 47.22 153 ALA B CA 1
ATOM 2389 C C . ALA B 1 153 ? 7.887 27.203 4 1 47.22 153 ALA B C 1
ATOM 2391 O O . ALA B 1 153 ? 8.07 27.984 4.941 1 47.22 153 ALA B O 1
ATOM 2392 N N . LEU B 1 154 ? 8.266 25.938 3.947 1 48.28 154 LEU B N 1
ATOM 2393 C CA . LEU B 1 154 ? 8.93 25.406 5.129 1 48.28 154 LEU B CA 1
ATOM 2394 C C . LEU B 1 154 ? 10.305 26.031 5.316 1 48.28 154 LEU B C 1
ATOM 2396 O O . LEU B 1 154 ? 10.766 26.203 6.449 1 48.28 154 LEU B O 1
ATOM 2400 N N . GLU B 1 155 ? 10.984 26.219 4.168 1 44.94 155 GLU B N 1
ATOM 2401 C CA . GLU B 1 155 ? 12.281 26.875 4.273 1 44.94 155 GLU B CA 1
ATOM 2402 C C . GLU B 1 155 ? 12.195 28.172 5.074 1 44.94 155 GLU B C 1
ATOM 2404 O O . GLU B 1 155 ? 13.117 28.531 5.801 1 44.94 155 GLU B O 1
ATOM 2409 N N . SER B 1 156 ? 11.281 28.859 4.762 1 41.22 156 SER B N 1
ATOM 2410 C CA . SER B 1 156 ? 11.211 30.141 5.457 1 41.22 156 SER B CA 1
ATOM 2411 C C . SER B 1 156 ? 11.07 29.953 6.965 1 41.22 156 SER B C 1
ATOM 2413 O O . SER B 1 156 ? 11.492 30.797 7.75 1 41.22 156 SER B O 1
ATOM 2415 N N . ASN B 1 157 ? 10.523 28.891 7.34 1 39.19 157 ASN B N 1
ATOM 2416 C CA . ASN B 1 157 ? 10.32 28.688 8.773 1 39.19 157 ASN B CA 1
ATOM 2417 C C . ASN B 1 157 ? 11.617 28.281 9.469 1 39.19 157 ASN B C 1
ATOM 2419 O O . ASN B 1 157 ? 11.719 28.359 10.695 1 39.19 157 ASN B O 1
ATOM 2423 N N . ILE B 1 158 ? 12.633 27.719 8.789 1 35.16 158 ILE B N 1
ATOM 2424 C CA . ILE B 1 158 ? 13.891 27.234 9.352 1 35.16 158 ILE B CA 1
ATOM 2425 C C . ILE B 1 158 ? 14.859 28.406 9.508 1 35.16 158 ILE B C 1
ATOM 2427 O O . ILE B 1 158 ? 15.758 28.359 10.359 1 35.16 158 ILE B O 1
ATOM 2431 N N . ILE B 1 159 ? 14.867 29.531 8.742 1 33.25 159 ILE B N 1
ATOM 2432 C CA . ILE B 1 159 ? 15.992 30.469 8.719 1 33.25 159 ILE B CA 1
ATOM 2433 C C . ILE B 1 159 ? 16.25 31 10.125 1 33.25 159 ILE B C 1
ATOM 2435 O O . ILE B 1 159 ? 17.406 31.125 10.547 1 33.25 159 ILE B O 1
ATOM 2439 N N . ASP B 1 160 ? 15.258 31.578 10.797 1 33.44 160 ASP B N 1
ATOM 2440 C CA . ASP B 1 160 ? 15.75 32.625 11.672 1 33.44 160 ASP B CA 1
ATOM 2441 C C . ASP B 1 160 ? 16.531 32.062 12.844 1 33.44 160 ASP B C 1
ATOM 2443 O O . ASP B 1 160 ? 16.891 32.781 13.773 1 33.44 160 ASP B O 1
ATOM 2447 N N . ALA B 1 161 ? 16.781 30.828 13.117 1 33.94 161 ALA B N 1
ATOM 2448 C CA . ALA B 1 161 ? 17.641 30.547 14.266 1 33.94 161 ALA B CA 1
ATOM 2449 C C . ALA B 1 161 ? 19.109 30.828 13.938 1 33.94 161 ALA B C 1
ATOM 2451 O O . ALA B 1 161 ? 19.984 30.516 14.734 1 33.94 161 ALA B O 1
ATOM 2452 N N . GLU B 1 162 ? 19.625 31.188 12.805 1 30.36 162 GLU B N 1
ATOM 2453 C CA . GLU B 1 162 ? 21.062 31.469 12.766 1 30.36 162 GLU B CA 1
ATOM 2454 C C . GLU B 1 162 ? 21.438 32.562 13.758 1 30.36 162 GLU B C 1
ATOM 2456 O O . GLU B 1 162 ? 22.422 32.438 14.484 1 30.36 162 GLU B O 1
ATOM 2461 N N . VAL B 1 163 ? 21.344 34 13.367 1 30.27 163 VAL B N 1
ATOM 2462 C CA . VAL B 1 163 ? 22.375 35.031 13.32 1 30.27 163 VAL B CA 1
ATOM 2463 C C . VAL B 1 163 ? 22.578 35.625 14.711 1 30.27 163 VAL B C 1
ATOM 2465 O O . VAL B 1 163 ? 23.266 36.625 14.867 1 30.27 163 VAL B O 1
ATOM 2468 N N . GLU B 1 164 ? 21.766 35.438 15.75 1 28.25 164 GLU B N 1
ATOM 2469 C CA . GLU B 1 164 ? 22.344 36.312 16.781 1 28.25 164 GLU B CA 1
ATOM 2470 C C . GLU B 1 164 ? 23.609 35.656 17.375 1 28.25 164 GLU B C 1
ATOM 2472 O O . GLU B 1 164 ? 23.516 34.688 18.094 1 28.25 164 GLU B O 1
ATOM 2477 N N . SER B 1 165 ? 24.672 35.281 16.516 1 22.94 165 SER B N 1
ATOM 2478 C CA . SER B 1 165 ? 25.953 35.594 17.156 1 22.94 165 SER B CA 1
ATOM 2479 C C . SER B 1 165 ? 26.188 37.094 17.156 1 22.94 165 SER B C 1
ATOM 2481 O O . SER B 1 165 ? 25.812 37.812 16.219 1 22.94 165 SER B O 1
#